Protein AF-0000000086997011 (afdb_homodimer)

Organism: NCBI:txid2724322

Nearest PDB structures (foldseek):
  6igm-assembly1_A  TM=4.583E-01  e=9.154E-01  Homo sapiens
  9c57-assembly1_C  TM=4.598E-01  e=1.181E+00  Homo sapiens
  5vo8-assembly1_D  TM=3.621E-01  e=5.858E-01  Thermus thermophilus HB8
  6oy7-assembly1_D  TM=3.645E-01  e=1.525E+00  Thermus thermophilus
  2x5h-assembly2_B  TM=2.895E-01  e=6.612E+00  Sulfolobus islandicus rudivirus 1 variant XX

Structure (mmCIF, N/CA/C/O backbone):
data_AF-0000000086997011-model_v1
#
loop_
_entity.id
_entity.type
_entity.pdbx_description
1 polymer 'WDGH domain-containing protein'
#
loop_
_atom_site.group_PDB
_atom_site.id
_atom_site.type_symbol
_atom_site.label_atom_id
_atom_site.label_alt_id
_atom_site.label_comp_id
_atom_site.label_asym_id
_atom_site.label_entity_id
_atom_site.label_seq_id
_atom_site.pdbx_PDB_ins_code
_atom_site.Cartn_x
_atom_site.Cartn_y
_atom_site.Cartn_z
_atom_site.occupancy
_atom_site.B_iso_or_equiv
_atom_site.auth_seq_id
_atom_site.auth_comp_id
_atom_site.auth_asym_id
_atom_site.auth_atom_id
_atom_site.pdbx_PDB_model_num
ATOM 1 N N . MET A 1 1 ? 16.766 1.463 20.703 1 52.09 1 MET A N 1
ATOM 2 C CA . MET A 1 1 ? 17.109 1.867 19.344 1 52.09 1 MET A CA 1
ATOM 3 C C . MET A 1 1 ? 16.219 3.008 18.859 1 52.09 1 MET A C 1
ATOM 5 O O . MET A 1 1 ? 15.07 3.109 19.281 1 52.09 1 MET A O 1
ATOM 9 N N . SER A 1 2 ? 16.844 3.979 18.234 1 66.19 2 SER A N 1
ATOM 10 C CA . SER A 1 2 ? 16.141 5.191 17.812 1 66.19 2 SER A CA 1
ATOM 11 C C . SER A 1 2 ? 14.977 4.867 16.891 1 66.19 2 SER A C 1
ATOM 13 O O . SER A 1 2 ? 15.086 3.99 16.031 1 66.19 2 SER A O 1
ATOM 15 N N . LYS A 1 3 ? 13.922 5.516 17.188 1 79.69 3 LYS A N 1
ATOM 16 C CA . LYS A 1 3 ? 12.727 5.387 16.359 1 79.69 3 LYS A CA 1
ATOM 17 C C . LYS A 1 3 ? 12.953 5.988 14.977 1 79.69 3 LYS A C 1
ATOM 19 O O . LYS A 1 3 ? 12.25 5.637 14.023 1 79.69 3 LYS A O 1
ATOM 24 N N . PHE A 1 4 ? 14.047 6.785 14.914 1 90.06 4 PHE A N 1
ATOM 25 C CA . PHE A 1 4 ? 14.273 7.496 13.664 1 90.06 4 PHE A CA 1
ATOM 26 C C . PHE A 1 4 ? 15.633 7.137 13.07 1 90.06 4 PHE A C 1
ATOM 28 O O . PHE A 1 4 ? 16.562 6.797 13.805 1 90.06 4 PHE A O 1
ATOM 35 N N . LYS A 1 5 ? 15.695 7.117 11.844 1 89.5 5 LYS A N 1
ATOM 36 C CA . LYS A 1 5 ? 16.938 6.965 11.086 1 89.5 5 LYS A CA 1
ATOM 37 C C . LYS A 1 5 ? 17.156 8.141 10.141 1 89.5 5 LYS A C 1
ATOM 39 O O . LYS A 1 5 ? 16.219 8.859 9.805 1 89.5 5 LYS A O 1
ATOM 44 N N . LEU A 1 6 ? 18.375 8.273 9.789 1 92.31 6 LEU A N 1
ATOM 45 C CA . LEU A 1 6 ? 18.688 9.289 8.781 1 92.31 6 LEU A CA 1
ATOM 46 C C . LEU A 1 6 ? 17.859 9.07 7.52 1 92.31 6 LEU A C 1
ATOM 48 O O . LEU A 1 6 ? 17.703 7.938 7.062 1 92.31 6 LEU A O 1
ATOM 52 N N . GLY A 1 7 ? 17.328 10.18 7.031 1 92.69 7 GLY A N 1
ATOM 53 C CA . GLY A 1 7 ? 16.562 10.094 5.797 1 92.69 7 GLY A CA 1
ATOM 54 C C . GLY A 1 7 ? 15.094 9.844 6.023 1 92.69 7 GLY A C 1
ATOM 55 O O . GLY A 1 7 ? 14.281 10.023 5.113 1 92.69 7 GLY A O 1
ATOM 56 N N . ASN A 1 8 ? 14.742 9.477 7.238 1 95 8 ASN A N 1
ATOM 57 C CA . ASN A 1 8 ? 13.32 9.305 7.527 1 95 8 ASN A CA 1
ATOM 58 C C . ASN A 1 8 ? 12.523 10.57 7.215 1 95 8 ASN A C 1
ATOM 60 O O . ASN A 1 8 ? 12.984 11.68 7.492 1 95 8 ASN A O 1
ATOM 64 N N . LYS A 1 9 ? 11.422 10.328 6.637 1 97 9 LYS A N 1
ATOM 65 C CA . LYS A 1 9 ? 10.461 11.406 6.473 1 97 9 LYS A CA 1
ATOM 66 C C . LYS A 1 9 ? 9.555 11.531 7.691 1 97 9 LYS A C 1
ATOM 68 O O . LYS A 1 9 ? 9.07 10.523 8.219 1 97 9 LYS A O 1
ATOM 73 N N . VAL A 1 10 ? 9.352 12.82 8.102 1 97.88 10 VAL A N 1
ATOM 74 C CA . VAL A 1 10 ? 8.633 13.008 9.359 1 97.88 10 VAL A CA 1
ATOM 75 C C . VAL A 1 10 ? 7.676 14.195 9.234 1 97.88 10 VAL A C 1
ATOM 77 O O . VAL A 1 10 ? 7.82 15.023 8.328 1 97.88 10 VAL A O 1
ATOM 80 N N . ILE A 1 11 ? 6.746 14.211 10.141 1 97.75 11 ILE A N 1
ATOM 81 C CA . ILE A 1 11 ? 5.773 15.281 10.305 1 97.75 11 ILE A CA 1
ATOM 82 C C . ILE A 1 11 ? 5.73 15.727 11.766 1 97.75 11 ILE A C 1
ATOM 84 O O . ILE A 1 11 ? 5.816 14.891 12.672 1 97.75 11 ILE A O 1
ATOM 88 N N . PHE A 1 12 ? 5.625 16.969 11.969 1 97.5 12 PHE A N 1
ATOM 89 C CA . PHE A 1 12 ? 5.359 17.438 13.32 1 97.5 12 PHE A CA 1
ATOM 90 C C . PHE A 1 12 ? 3.973 17 13.781 1 97.5 12 PHE A C 1
ATOM 92 O O . PHE A 1 12 ? 2.986 17.203 13.07 1 97.5 12 PHE A O 1
ATOM 99 N N . LYS A 1 13 ? 3.889 16.484 14.969 1 97.44 13 LYS A N 1
ATOM 100 C CA . LYS A 1 13 ? 2.635 15.938 15.484 1 97.44 13 LYS A CA 1
ATOM 101 C C . LYS A 1 13 ? 1.573 17.031 15.602 1 97.44 13 LYS A C 1
ATOM 103 O O . LYS A 1 13 ? 0.383 16.766 15.414 1 97.44 13 LYS A O 1
ATOM 108 N N . ASP A 1 14 ? 1.959 18.188 15.852 1 96.81 14 ASP A N 1
ATOM 109 C CA . ASP A 1 14 ? 1.008 19.281 16.016 1 96.81 14 ASP A CA 1
ATOM 110 C C . ASP A 1 14 ? 0.493 19.781 14.672 1 96.81 14 ASP A C 1
ATOM 112 O O . ASP A 1 14 ? -0.403 20.625 14.617 1 96.81 14 ASP A O 1
ATOM 116 N N . GLU A 1 15 ? 0.989 19.25 13.547 1 96.81 15 GLU A N 1
ATOM 117 C CA . GLU A 1 15 ? 0.55 19.609 12.203 1 96.81 15 GLU A CA 1
ATOM 118 C C . GLU A 1 15 ? -0.292 18.516 11.578 1 96.81 15 GLU A C 1
ATOM 120 O O . GLU A 1 15 ? -0.725 18.625 10.43 1 96.81 15 GLU A O 1
ATOM 125 N N . LEU A 1 16 ? -0.464 17.438 12.312 1 97.19 16 LEU A N 1
ATOM 126 C CA . LEU A 1 16 ? -1.259 16.344 11.758 1 97.19 16 LEU A CA 1
ATOM 127 C C . LEU A 1 16 ? -2.67 16.812 11.422 1 97.19 16 LEU A C 1
ATOM 129 O O . LEU A 1 16 ? -3.338 17.422 12.258 1 97.19 16 LEU A O 1
ATOM 133 N N . PRO A 1 17 ? -3.072 16.531 10.25 1 97 17 PRO A N 1
ATOM 134 C CA . PRO A 1 17 ? -4.41 16.969 9.859 1 97 17 PRO A CA 1
ATOM 135 C C . PRO A 1 17 ? -5.52 16.125 10.477 1 97 17 PRO A C 1
ATOM 137 O O . PRO A 1 17 ? -5.297 14.953 10.805 1 97 17 PRO A O 1
ATOM 140 N N . LYS A 1 18 ? -6.617 16.75 10.578 1 96.06 18 LYS A N 1
ATOM 141 C CA . LYS A 1 18 ? -7.82 15.977 10.883 1 96.06 18 LYS A CA 1
ATOM 142 C C . LYS A 1 18 ? -8.43 15.383 9.617 1 96.06 18 LYS A C 1
ATOM 144 O O . LYS A 1 18 ? -8.516 16.062 8.586 1 96.06 18 LYS A O 1
ATOM 149 N N . ILE A 1 19 ? -8.82 14.195 9.734 1 97.75 19 ILE A N 1
ATOM 150 C CA . ILE A 1 19 ? -9.484 13.523 8.625 1 97.75 19 ILE A CA 1
ATOM 151 C C . ILE A 1 19 ? -10.992 13.562 8.828 1 97.75 19 ILE A C 1
ATOM 153 O O . ILE A 1 19 ? -11.492 13.25 9.914 1 97.75 19 ILE A O 1
ATOM 157 N N . HIS A 1 20 ? -11.68 13.977 7.754 1 97.69 20 HIS A N 1
ATOM 158 C CA . HIS A 1 20 ? -13.133 14.07 7.797 1 97.69 20 HIS A CA 1
ATOM 159 C C . HIS A 1 20 ? -13.773 13.125 6.785 1 97.69 20 HIS A C 1
ATOM 161 O O . HIS A 1 20 ? -13.109 12.648 5.867 1 97.69 20 HIS A O 1
ATOM 167 N N . LYS A 1 21 ? -15.023 12.891 7.031 1 97.38 21 LYS A N 1
ATOM 168 C CA . LYS A 1 21 ? -15.797 12.047 6.133 1 97.38 21 LYS A CA 1
ATOM 169 C C . LYS A 1 21 ? -16.875 12.859 5.406 1 97.38 21 LYS A C 1
ATOM 171 O O . LYS A 1 21 ? -17.594 13.641 6.027 1 97.38 21 LYS A O 1
ATOM 176 N N . VAL A 1 22 ? -17.031 12.695 4.141 1 96.94 22 VAL A N 1
ATOM 177 C CA . VAL A 1 22 ? -18.062 13.352 3.354 1 96.94 22 VAL A CA 1
ATOM 178 C C . VAL A 1 22 ? -19.422 12.711 3.645 1 96.94 22 VAL A C 1
ATOM 180 O O . VAL A 1 22 ? -19.594 11.5 3.473 1 96.94 22 VAL A O 1
ATOM 183 N N . THR A 1 23 ? -20.359 13.523 4.031 1 97 23 THR A N 1
ATOM 184 C CA . THR A 1 23 ? -21.656 12.977 4.418 1 97 23 THR A CA 1
ATOM 185 C C . THR A 1 23 ? -22.734 13.422 3.439 1 97 23 THR A C 1
ATOM 187 O O . THR A 1 23 ? -23.828 12.859 3.42 1 97 23 THR A O 1
ATOM 190 N N . ASP A 1 24 ? -22.438 14.438 2.688 1 95.88 24 ASP A N 1
ATOM 191 C CA . ASP A 1 24 ? -23.375 14.93 1.682 1 95.88 24 ASP A CA 1
ATOM 192 C C . ASP A 1 24 ? -22.641 15.641 0.549 1 95.88 24 ASP A C 1
ATOM 194 O O . ASP A 1 24 ? -21.578 16.234 0.765 1 95.88 24 ASP A O 1
ATOM 198 N N . ILE A 1 25 ? -23.219 15.57 -0.631 1 95.25 25 ILE A N 1
ATOM 199 C CA . ILE A 1 25 ? -22.656 16.219 -1.811 1 95.25 25 ILE A CA 1
ATOM 200 C C . ILE A 1 25 ? -23.75 17 -2.543 1 95.25 25 ILE A C 1
ATOM 202 O O . ILE A 1 25 ? -24.859 16.484 -2.742 1 95.25 25 ILE A O 1
ATOM 206 N N . GLY A 1 26 ? -23.453 18.25 -2.873 1 93.06 26 GLY A N 1
ATOM 207 C CA . GLY A 1 26 ? -24.375 19.094 -3.621 1 93.06 26 GLY A CA 1
ATOM 208 C C . GLY A 1 26 ? -23.688 19.922 -4.695 1 93.06 26 GLY A C 1
ATOM 209 O O . GLY A 1 26 ? -22.469 19.875 -4.836 1 93.06 26 GLY A O 1
ATOM 210 N N . GLU A 1 27 ? -24.5 20.5 -5.578 1 91.31 27 GLU A N 1
ATOM 211 C CA . GLU A 1 27 ? -24.016 21.391 -6.625 1 91.31 27 GLU A CA 1
ATOM 212 C C . GLU A 1 27 ? -24.859 22.641 -6.734 1 91.31 27 GLU A C 1
ATOM 214 O O . GLU A 1 27 ? -26.094 22.578 -6.633 1 91.31 27 GLU A O 1
ATOM 219 N N . ASP A 1 28 ? -24.219 23.781 -6.781 1 88.44 28 ASP A N 1
ATOM 220 C CA . ASP A 1 28 ? -24.922 25.031 -7.062 1 88.44 28 ASP A CA 1
ATOM 221 C C . ASP A 1 28 ? -24.234 25.812 -8.195 1 88.44 28 ASP A C 1
ATOM 223 O O . ASP A 1 28 ? -23.469 25.234 -8.969 1 88.44 28 ASP A O 1
ATOM 227 N N . LYS A 1 29 ? -24.609 27.016 -8.461 1 89.69 29 LYS A N 1
ATOM 228 C CA . LYS A 1 29 ? -24.094 27.812 -9.57 1 89.69 29 LYS A CA 1
ATOM 229 C C . LYS A 1 29 ? -22.594 28 -9.461 1 89.69 29 LYS A C 1
ATOM 231 O O . LYS A 1 29 ? -21.891 28.125 -10.469 1 89.69 29 LYS A O 1
ATOM 236 N N . ALA A 1 30 ? -22.109 28.031 -8.234 1 87.19 30 ALA A N 1
ATOM 237 C CA . ALA A 1 30 ? -20.688 28.281 -7.988 1 87.19 30 ALA A CA 1
ATOM 238 C C . ALA A 1 30 ? -19.859 27 -8.156 1 87.19 30 ALA A C 1
ATOM 240 O O . ALA A 1 30 ? -18.641 27.062 -8.336 1 87.19 30 ALA A O 1
ATOM 241 N N . GLY A 1 31 ? -20.547 25.812 -8.062 1 89.5 31 GLY A N 1
ATOM 242 C CA . GLY A 1 31 ? -19.828 24.562 -8.234 1 89.5 31 GLY A CA 1
ATOM 243 C C . GLY A 1 31 ? -20.25 23.484 -7.258 1 89.5 31 GLY A C 1
ATOM 244 O O . GLY A 1 31 ? -21.328 23.562 -6.676 1 89.5 31 GLY A O 1
ATOM 245 N N . GLU A 1 32 ? -19.438 22.484 -7.109 1 93.44 32 GLU A N 1
ATOM 246 C CA . GLU A 1 32 ? -19.719 21.344 -6.234 1 93.44 32 GLU A CA 1
ATOM 247 C C . GLU A 1 32 ? -19.297 21.641 -4.797 1 93.44 32 GLU A C 1
ATOM 249 O O . GLU A 1 32 ? -18.25 22.25 -4.559 1 93.44 32 GLU A O 1
ATOM 254 N N . TYR A 1 33 ? -20.141 21.297 -3.869 1 95.38 33 TYR A N 1
ATOM 255 C CA . TYR A 1 33 ? -19.812 21.438 -2.453 1 95.38 33 TYR A CA 1
ATOM 256 C C . TYR A 1 33 ? -20.156 20.172 -1.684 1 95.38 33 TYR A C 1
ATOM 258 O O . TYR A 1 33 ? -20.891 19.312 -2.184 1 95.38 33 TYR A O 1
ATOM 266 N N . VAL A 1 34 ? -19.5 20.016 -0.482 1 96.81 34 VAL A N 1
ATOM 267 C CA . VAL A 1 34 ? -19.781 18.828 0.328 1 96.81 34 VAL A CA 1
ATOM 268 C C . VAL A 1 34 ? -20.047 19.25 1.772 1 96.81 34 VAL A C 1
ATOM 270 O O . VAL A 1 34 ? -19.75 20.375 2.168 1 96.81 34 VAL A O 1
ATOM 273 N N . SER A 1 35 ? -20.672 18.375 2.482 1 97.31 35 SER A N 1
ATOM 274 C CA . SER A 1 35 ? -20.781 18.422 3.936 1 97.31 35 SER A CA 1
ATOM 275 C C . SER A 1 35 ? -19.938 17.344 4.598 1 97.31 35 SER A C 1
ATOM 277 O O . SER A 1 35 ? -19.75 16.266 4.031 1 97.31 35 SER A O 1
ATOM 279 N N . LEU A 1 36 ? -19.484 17.609 5.82 1 97.62 36 LEU A N 1
ATOM 280 C CA . LEU A 1 36 ? -18.578 16.688 6.508 1 97.62 36 LEU A CA 1
ATOM 281 C C . LEU A 1 36 ? -19.203 16.188 7.809 1 97.62 36 LEU A C 1
ATOM 283 O O . LEU A 1 36 ? -20.141 16.797 8.32 1 97.62 36 LEU A O 1
ATOM 287 N N . ASP A 1 37 ? -18.656 15.125 8.266 1 96.81 37 ASP A N 1
ATOM 288 C CA . ASP A 1 37 ? -19.141 14.492 9.492 1 96.81 37 ASP A CA 1
ATOM 289 C C . ASP A 1 37 ? -18.906 15.398 10.703 1 96.81 37 ASP A C 1
ATOM 291 O O . ASP A 1 37 ? -19.516 15.203 11.758 1 96.81 37 ASP A O 1
ATOM 295 N N . SER A 1 38 ? -18.078 16.391 10.578 1 93.62 38 SER A N 1
ATOM 296 C CA . SER A 1 38 ? -17.812 17.328 11.656 1 93.62 38 SER A CA 1
ATOM 297 C C . SER A 1 38 ? -18.984 18.312 11.82 1 93.62 38 SER A C 1
ATOM 299 O O . SER A 1 38 ? -19 19.109 12.758 1 93.62 38 SER A O 1
ATOM 301 N N . GLY A 1 39 ? -19.891 18.281 10.859 1 92.75 39 GLY A N 1
ATOM 302 C CA . GLY A 1 39 ? -21.031 19.188 10.93 1 92.75 39 GLY A CA 1
ATOM 303 C C . GLY A 1 39 ? -20.875 20.406 10.055 1 92.75 39 GLY A C 1
ATOM 304 O O . GLY A 1 39 ? -21.797 21.219 9.945 1 92.75 39 GLY A O 1
ATOM 305 N N . VAL A 1 40 ? -19.703 20.547 9.477 1 92.5 40 VAL A N 1
ATOM 306 C CA . VAL A 1 40 ? -19.484 21.672 8.57 1 92.5 40 VAL A CA 1
ATOM 307 C C . VAL A 1 40 ? -20.094 21.359 7.207 1 92.5 40 VAL A C 1
ATOM 309 O O . VAL A 1 40 ? -19.844 20.297 6.641 1 92.5 40 VAL A O 1
ATOM 312 N N . SER A 1 41 ? -20.812 22.359 6.719 1 94.5 41 SER A N 1
ATOM 313 C CA . SER A 1 41 ? -21.516 22.141 5.461 1 94.5 41 SER A CA 1
ATOM 314 C C . SER A 1 41 ? -21.094 23.172 4.41 1 94.5 41 SER A C 1
ATOM 316 O O . SER A 1 41 ? -20.422 24.156 4.727 1 94.5 41 SER A O 1
ATOM 318 N N . PHE A 1 42 ? -21.406 22.828 3.119 1 94.62 42 PHE A N 1
ATOM 319 C CA . PHE A 1 42 ? -21.234 23.703 1.966 1 94.62 42 PHE A CA 1
ATOM 320 C C . PHE A 1 42 ? -19.766 24.062 1.786 1 94.62 42 PHE A C 1
ATOM 322 O O . PHE A 1 42 ? -19.422 25.234 1.595 1 94.62 42 PHE A O 1
ATOM 329 N N . ILE A 1 43 ? -18.922 23.062 1.998 1 95.75 43 ILE A N 1
ATOM 330 C CA . ILE A 1 43 ? -17.5 23.25 1.769 1 95.75 43 ILE A CA 1
ATOM 331 C C . ILE A 1 43 ? -17.188 23.078 0.284 1 95.75 43 ILE A C 1
ATOM 333 O O . ILE A 1 43 ? -17.562 22.078 -0.323 1 95.75 43 ILE A O 1
ATOM 337 N N . ASP A 1 44 ? -16.516 24.078 -0.248 1 95.19 44 ASP A N 1
ATOM 338 C CA . ASP A 1 44 ? -16.062 23.969 -1.632 1 95.19 44 ASP A CA 1
ATOM 339 C C . ASP A 1 44 ? -15.094 22.797 -1.803 1 95.19 44 ASP A C 1
ATOM 341 O O . ASP A 1 44 ? -14.125 22.688 -1.057 1 95.19 44 ASP A O 1
ATOM 345 N N . THR A 1 45 ? -15.336 21.969 -2.797 1 95.06 45 THR A N 1
ATOM 346 C CA . THR A 1 45 ? -14.516 20.797 -3.016 1 95.06 45 THR A CA 1
ATOM 347 C C . THR A 1 45 ? -13.078 21.188 -3.34 1 95.06 45 THR A C 1
ATOM 349 O O . THR A 1 45 ? -12.148 20.406 -3.129 1 95.06 45 THR A O 1
ATOM 352 N N . GLU A 1 46 ? -12.82 22.328 -3.797 1 94.5 46 GLU A N 1
ATOM 353 C CA . GLU A 1 46 ? -11.484 22.797 -4.141 1 94.5 46 GLU A CA 1
ATOM 354 C C . GLU A 1 46 ? -10.625 22.984 -2.891 1 94.5 46 GLU A C 1
ATOM 356 O O . GLU A 1 46 ? -9.398 23.047 -2.979 1 94.5 46 GLU A O 1
ATOM 361 N N . ASP A 1 47 ? -11.242 23.047 -1.781 1 96.31 47 ASP A N 1
ATOM 362 C CA . ASP A 1 47 ? -10.539 23.281 -0.526 1 96.31 47 ASP A CA 1
ATOM 363 C C . ASP A 1 47 ? -10.156 21.969 0.147 1 96.31 47 ASP A C 1
ATOM 365 O O . ASP A 1 47 ? -9.508 21.969 1.197 1 96.31 47 ASP A O 1
ATOM 369 N N . LEU A 1 48 ? -10.516 20.891 -0.51 1 97.19 48 LEU A N 1
ATOM 370 C CA . LEU A 1 48 ? -10.328 19.594 0.114 1 97.19 48 LEU A CA 1
ATOM 371 C C . LEU A 1 48 ? -9.438 18.703 -0.751 1 97.19 48 LEU A C 1
ATOM 373 O O . LEU A 1 48 ? -9.359 18.891 -1.967 1 97.19 48 LEU A O 1
ATOM 377 N N . ME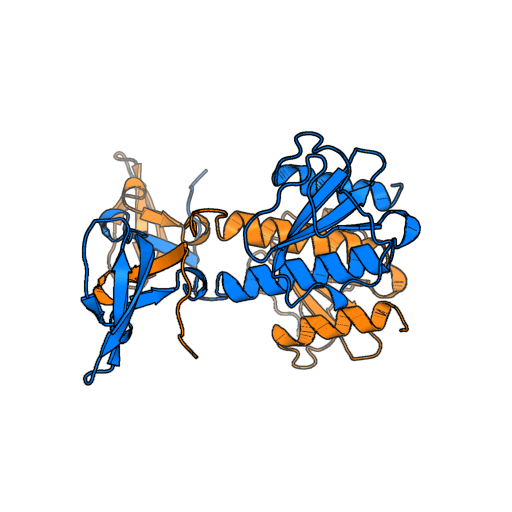T A 1 49 ? -8.773 17.812 -0.113 1 97.62 49 MET A N 1
ATOM 378 C CA . MET A 1 49 ? -8.055 16.703 -0.736 1 97.62 49 MET A CA 1
ATOM 379 C C . MET A 1 49 ? -8.547 15.367 -0.197 1 97.62 49 MET A C 1
ATOM 381 O O . MET A 1 49 ? -8.742 15.211 1.01 1 97.62 49 MET A O 1
ATOM 385 N N . ARG A 1 50 ? -8.789 14.43 -1.104 1 97.56 50 ARG A N 1
ATOM 386 C CA . ARG A 1 50 ? -9.039 13.078 -0.617 1 97.56 50 ARG A CA 1
ATOM 387 C C . ARG A 1 50 ? -7.809 12.516 0.095 1 97.56 50 ARG A C 1
ATOM 389 O O . ARG A 1 50 ? -6.684 12.688 -0.374 1 97.56 50 ARG A O 1
ATOM 396 N N . VAL A 1 51 ? -8.039 11.773 1.147 1 98.06 51 VAL A N 1
ATOM 397 C CA . VAL A 1 51 ? -6.93 11.188 1.895 1 98.06 51 VAL A CA 1
ATOM 398 C C . VAL A 1 51 ? -6.156 10.227 1 1 98.06 51 VAL A C 1
ATOM 400 O O . VAL A 1 51 ? -4.934 10.102 1.121 1 98.06 51 VAL A O 1
ATOM 403 N N . GLY A 1 52 ? -6.828 9.578 0.115 1 97.88 52 GLY A N 1
ATOM 404 C CA . GLY A 1 52 ? -6.199 8.664 -0.826 1 97.88 52 GLY A CA 1
ATOM 405 C C . GLY A 1 52 ? -5.117 9.32 -1.662 1 97.88 52 GLY A C 1
ATOM 406 O O . GLY A 1 52 ? -4.199 8.648 -2.137 1 97.88 52 GLY A O 1
ATOM 407 N N . GLU A 1 53 ? -5.18 10.633 -1.815 1 98 53 GLU A N 1
ATOM 408 C CA . GLU A 1 53 ? -4.238 11.375 -2.645 1 98 53 GLU A CA 1
ATOM 409 C C . GLU A 1 53 ? -3.033 11.844 -1.828 1 98 53 GLU A C 1
ATOM 411 O O . GLU A 1 53 ? -2.074 12.383 -2.381 1 98 53 GLU A O 1
ATOM 416 N N . PHE A 1 54 ? -3.074 11.68 -0.542 1 98.19 54 PHE A N 1
ATOM 417 C CA . PHE A 1 54 ? -1.95 12.062 0.306 1 98.19 54 PHE A CA 1
ATOM 418 C C . PHE A 1 54 ? -0.737 11.18 0.021 1 98.19 54 PHE A C 1
ATOM 420 O O . PHE A 1 54 ? -0.854 9.961 -0.063 1 98.19 54 PHE A O 1
ATOM 427 N N . SER A 1 55 ? 0.41 11.812 -0.135 1 98.12 55 SER A N 1
ATOM 428 C CA . SER A 1 55 ? 1.643 11.133 -0.516 1 98.12 55 SER A CA 1
ATOM 429 C C . SER A 1 55 ? 2.652 11.133 0.626 1 98.12 55 SER A C 1
ATOM 431 O O . SER A 1 55 ? 2.771 12.117 1.355 1 98.12 55 SER A O 1
ATOM 433 N N . ASP A 1 56 ? 3.4 10.094 0.764 1 97.44 56 ASP A N 1
ATOM 434 C CA . ASP A 1 56 ? 4.52 10.055 1.699 1 97.44 56 ASP A CA 1
ATOM 435 C C . ASP A 1 56 ? 5.812 10.516 1.029 1 97.44 56 ASP A C 1
ATOM 437 O O . ASP A 1 56 ? 6.906 10.203 1.503 1 97.44 56 ASP A O 1
ATOM 441 N N . SER A 1 57 ? 5.691 11.086 -0.139 1 95.38 57 SER A N 1
ATOM 442 C CA . SER A 1 57 ? 6.77 11.602 -0.974 1 95.38 57 SER A CA 1
ATOM 443 C C . SER A 1 57 ? 7.242 10.555 -1.979 1 95.38 57 SER A C 1
ATOM 445 O O . SER A 1 57 ? 8.047 10.852 -2.865 1 95.38 57 SER A O 1
ATOM 447 N N . TYR A 1 58 ? 6.754 9.352 -1.893 1 95.31 58 TYR A N 1
ATOM 448 C CA . TYR A 1 58 ? 7.07 8.312 -2.869 1 95.31 58 TYR A CA 1
ATOM 449 C C . TYR A 1 58 ? 5.812 7.828 -3.576 1 95.31 58 TYR A C 1
ATOM 451 O O . TYR A 1 58 ? 5.781 7.738 -4.805 1 95.31 58 TYR A O 1
ATOM 459 N N . HIS A 1 59 ? 4.84 7.559 -2.785 1 97.75 59 HIS A N 1
ATOM 460 C CA . HIS A 1 59 ? 3.562 7.055 -3.279 1 97.75 59 HIS A CA 1
ATOM 461 C C . HIS A 1 59 ? 2.393 7.695 -2.537 1 97.75 59 HIS A C 1
ATOM 463 O O . HIS A 1 59 ? 2.535 8.109 -1.386 1 97.75 59 HIS A O 1
ATOM 469 N N . THR A 1 60 ? 1.3 7.73 -3.17 1 98.38 60 THR A N 1
ATOM 470 C CA . THR A 1 60 ? 0.047 8.047 -2.494 1 98.38 60 THR A CA 1
ATOM 471 C C . THR A 1 60 ? -0.589 6.785 -1.916 1 98.38 60 THR A C 1
ATOM 473 O O . THR A 1 60 ? -0.202 5.668 -2.271 1 98.38 60 THR A O 1
ATOM 476 N N . PHE A 1 61 ? -1.582 6.941 -1.028 1 98.62 61 PHE A N 1
ATOM 477 C CA . PHE A 1 61 ? -2.354 5.797 -0.56 1 98.62 61 PHE A CA 1
ATOM 478 C C . PHE A 1 61 ? -3.023 5.082 -1.727 1 98.62 61 PHE A C 1
ATOM 480 O O . PHE A 1 61 ? -2.992 3.852 -1.81 1 98.62 61 PHE A O 1
ATOM 487 N N . ASP A 1 62 ? -3.607 5.898 -2.623 1 97.69 62 ASP A N 1
ATOM 488 C CA . ASP A 1 62 ? -4.312 5.32 -3.764 1 97.69 62 ASP A CA 1
ATOM 489 C C . ASP A 1 62 ? -3.381 4.438 -4.594 1 97.69 62 ASP A C 1
ATOM 491 O O . ASP A 1 62 ? -3.775 3.357 -5.039 1 97.69 62 ASP A O 1
ATOM 495 N N . GLU A 1 63 ? -2.191 4.887 -4.82 1 98.12 63 GLU A N 1
ATOM 496 C CA . GLU A 1 63 ? -1.223 4.105 -5.586 1 98.12 63 GLU A CA 1
ATOM 497 C C . GLU A 1 63 ? -0.893 2.793 -4.883 1 98.12 63 GLU A C 1
ATOM 499 O O . GLU A 1 63 ? -0.825 1.741 -5.52 1 98.12 63 GLU A O 1
ATOM 504 N N . LEU A 1 64 ? -0.672 2.861 -3.59 1 98.62 64 LEU A N 1
ATOM 505 C CA . LEU A 1 64 ? -0.333 1.661 -2.834 1 98.62 64 LEU A CA 1
ATOM 506 C C . LEU A 1 64 ? -1.501 0.681 -2.816 1 98.62 64 LEU A C 1
ATOM 508 O O . LEU A 1 64 ? -1.3 -0.532 -2.918 1 98.62 64 LEU A O 1
ATOM 512 N N . TYR A 1 65 ? -2.691 1.181 -2.719 1 98.25 65 TYR A N 1
ATOM 513 C CA . TYR A 1 65 ? -3.865 0.319 -2.797 1 98.25 65 TYR A CA 1
ATOM 514 C C . TYR A 1 65 ? -3.969 -0.341 -4.168 1 98.25 65 TYR A C 1
ATOM 516 O O . TYR A 1 65 ? -4.352 -1.509 -4.273 1 98.25 65 TYR A O 1
ATOM 524 N N . TYR A 1 66 ? -3.719 0.409 -5.172 1 98.38 66 TYR A N 1
ATOM 525 C CA . TYR A 1 66 ? -3.75 -0.146 -6.52 1 98.38 66 TYR A CA 1
ATOM 526 C C . TYR A 1 66 ? -2.707 -1.244 -6.684 1 98.38 66 TYR A C 1
ATOM 528 O O . TYR A 1 66 ? -3.002 -2.312 -7.223 1 98.38 66 TYR A O 1
ATOM 536 N N . HIS A 1 67 ? -1.482 -1.024 -6.211 1 98.62 67 HIS A N 1
ATOM 537 C CA . HIS A 1 67 ? -0.446 -2.049 -6.246 1 98.62 67 HIS A CA 1
ATOM 538 C C . HIS A 1 67 ? -0.889 -3.307 -5.508 1 98.62 67 HIS A C 1
ATOM 540 O O . HIS A 1 67 ? -0.736 -4.418 -6.016 1 98.62 67 HIS A O 1
ATOM 546 N N . ARG A 1 68 ? -1.382 -3.088 -4.32 1 98.69 68 ARG A N 1
ATOM 547 C CA . ARG A 1 68 ? -1.866 -4.211 -3.523 1 98.69 68 ARG A CA 1
ATOM 548 C C . ARG A 1 68 ? -2.891 -5.031 -4.301 1 98.69 68 ARG A C 1
ATOM 550 O O . ARG A 1 68 ? -2.834 -6.262 -4.305 1 98.69 68 ARG A O 1
ATOM 557 N N . MET A 1 69 ? -3.783 -4.32 -4.988 1 98.75 69 MET A N 1
ATOM 558 C CA . MET A 1 69 ? -4.824 -5.012 -5.742 1 98.75 69 MET A CA 1
ATOM 559 C C . MET A 1 69 ? -4.219 -5.812 -6.891 1 98.75 69 MET A C 1
ATOM 561 O O . MET A 1 69 ? -4.566 -6.98 -7.086 1 98.75 69 MET A O 1
ATOM 565 N N . MET A 1 70 ? -3.346 -5.199 -7.578 1 98.69 70 MET A N 1
ATOM 566 C CA . MET A 1 70 ? -2.756 -5.855 -8.742 1 98.69 70 MET A CA 1
ATOM 567 C C . MET A 1 70 ? -1.954 -7.086 -8.32 1 98.69 70 MET A C 1
ATOM 569 O O . MET A 1 70 ? -2.043 -8.141 -8.961 1 98.69 70 MET A O 1
ATOM 573 N N . LEU A 1 71 ? -1.209 -6.953 -7.273 1 98.81 71 LEU A N 1
ATOM 574 C CA . LEU A 1 71 ? -0.406 -8.07 -6.789 1 98.81 71 LEU A CA 1
ATOM 575 C C . LEU A 1 71 ? -1.296 -9.219 -6.32 1 98.81 71 LEU A C 1
ATOM 577 O O . LEU A 1 71 ? -1.032 -10.383 -6.629 1 98.81 71 LEU A O 1
ATOM 581 N N . PHE A 1 72 ? -2.336 -8.852 -5.605 1 98.94 72 PHE A N 1
ATOM 582 C CA . PHE A 1 72 ? -3.258 -9.875 -5.125 1 98.94 72 PHE A CA 1
ATOM 583 C C . PHE A 1 72 ? -3.99 -10.539 -6.285 1 98.94 72 PHE A C 1
ATOM 585 O O . PHE A 1 72 ? -4.238 -11.742 -6.266 1 98.94 72 PHE A O 1
ATOM 592 N N . LEU A 1 73 ? -4.297 -9.734 -7.328 1 98.88 73 LEU A N 1
ATOM 593 C CA . LEU A 1 73 ? -4.914 -10.25 -8.547 1 98.88 73 LEU A CA 1
ATOM 594 C C . LEU A 1 73 ? -4.043 -11.328 -9.18 1 98.88 73 LEU A C 1
ATOM 596 O O . LEU A 1 73 ? -4.535 -12.398 -9.539 1 98.88 73 LEU A O 1
ATOM 600 N N . VAL A 1 74 ? -2.775 -11.109 -9.273 1 98.81 74 VAL A N 1
ATOM 601 C CA . VAL A 1 74 ? -1.842 -12.07 -9.852 1 98.81 74 VAL A CA 1
ATOM 602 C C . VAL A 1 74 ? -1.842 -13.352 -9.023 1 98.81 74 VAL A C 1
ATOM 604 O O . VAL A 1 74 ? -1.888 -14.453 -9.578 1 98.81 74 VAL A O 1
ATOM 607 N N . ILE A 1 75 ? -1.814 -13.195 -7.73 1 98.81 75 ILE A N 1
ATOM 608 C CA . ILE A 1 75 ? -1.803 -14.352 -6.844 1 98.81 75 ILE A CA 1
ATOM 609 C C . ILE A 1 75 ? -3.098 -15.141 -7.012 1 98.81 75 ILE A C 1
ATOM 611 O O . ILE A 1 75 ? -3.07 -16.375 -7.156 1 98.81 75 ILE A O 1
ATOM 615 N N . CYS A 1 76 ? -4.203 -14.445 -7.043 1 98.75 76 CYS A N 1
ATOM 616 C CA . CYS A 1 76 ? -5.496 -15.102 -7.184 1 98.75 76 CYS A CA 1
ATOM 617 C C . CYS A 1 76 ? -5.582 -15.867 -8.5 1 98.75 76 CYS A C 1
ATOM 619 O O . CYS A 1 76 ? -6.098 -16.984 -8.539 1 98.75 76 CYS A O 1
ATOM 621 N N . HIS A 1 77 ? -5.066 -15.25 -9.555 1 98.69 77 HIS A N 1
ATOM 622 C CA . HIS A 1 77 ? -5.129 -15.891 -10.859 1 98.69 77 HIS A CA 1
ATOM 623 C C . HIS A 1 77 ? -4.156 -17.062 -10.953 1 98.69 77 HIS A C 1
ATOM 625 O O . HIS A 1 77 ? -4.406 -18.031 -11.672 1 98.69 77 HIS A O 1
ATOM 631 N N . THR A 1 78 ? -3.049 -17.016 -10.25 1 98.19 78 THR A N 1
ATOM 632 C CA . THR A 1 78 ? -2.084 -18.109 -10.188 1 98.19 78 THR A CA 1
ATOM 633 C C . THR A 1 78 ? -2.654 -19.297 -9.414 1 98.19 78 THR A C 1
ATOM 635 O O . THR A 1 78 ? -2.514 -20.438 -9.836 1 98.19 78 THR A O 1
ATOM 638 N N . TYR A 1 79 ? -3.316 -18.984 -8.367 1 98 79 TYR A N 1
ATOM 639 C CA . TYR A 1 79 ? -3.926 -19.984 -7.516 1 98 79 TYR A CA 1
ATOM 640 C C . TYR A 1 79 ? -5.445 -19.984 -7.652 1 98 79 TYR A C 1
ATOM 642 O O . TYR A 1 79 ? -6.164 -19.906 -6.652 1 98 79 TYR A O 1
ATOM 650 N N . LYS A 1 80 ? -5.844 -20.156 -8.836 1 97.5 80 LYS A N 1
ATOM 651 C C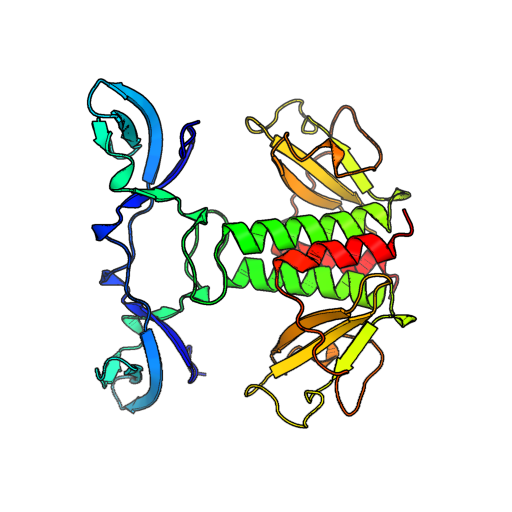A . LYS A 1 80 ? -7.246 -19.984 -9.211 1 97.5 80 LYS A CA 1
ATOM 652 C C . LYS A 1 80 ? -8.141 -20.953 -8.453 1 97.5 80 LYS A C 1
ATOM 654 O O . LYS A 1 80 ? -9.273 -20.625 -8.102 1 97.5 80 LYS A O 1
ATOM 659 N N . GLU A 1 81 ? -7.641 -22.125 -8.203 1 97.5 81 GLU A N 1
ATOM 660 C CA . GLU A 1 81 ? -8.445 -23.156 -7.539 1 97.5 81 GLU A CA 1
ATOM 661 C C . GLU A 1 81 ? -8.695 -22.797 -6.078 1 97.5 81 GLU A C 1
ATOM 663 O O . GLU A 1 81 ? -9.656 -23.281 -5.477 1 97.5 81 GLU A O 1
ATOM 668 N N . GLN A 1 82 ? -7.84 -21.984 -5.527 1 98.19 82 GLN A N 1
ATOM 669 C CA . GLN A 1 82 ? -7.957 -21.594 -4.129 1 98.19 82 GLN A CA 1
ATOM 670 C C . GLN A 1 82 ? -8.625 -20.234 -3.99 1 98.19 82 GLN A C 1
ATOM 672 O O . GLN A 1 82 ? -8.992 -19.828 -2.887 1 98.19 82 GLN A O 1
ATOM 677 N N . ALA A 1 83 ? -8.812 -19.547 -5.117 1 98.81 83 ALA A N 1
ATOM 678 C CA . ALA A 1 83 ? -9.289 -18.172 -5.066 1 98.81 83 ALA A CA 1
ATOM 679 C C . ALA A 1 83 ? -10.781 -18.094 -5.371 1 98.81 83 ALA A C 1
ATOM 681 O O . ALA A 1 83 ? -11.312 -18.938 -6.102 1 98.81 83 ALA A O 1
ATOM 682 N N . TRP A 1 84 ? -11.422 -17.078 -4.82 1 98.88 84 TRP A N 1
ATOM 683 C CA . TRP A 1 84 ? -12.859 -16.859 -5 1 98.88 84 TRP A CA 1
ATOM 684 C C . TRP A 1 84 ? -13.195 -15.367 -4.891 1 98.88 84 TRP A C 1
ATOM 686 O O . TRP A 1 84 ? -12.398 -14.586 -4.359 1 98.88 84 TRP A O 1
ATOM 696 N N . LYS A 1 85 ? -14.281 -14.992 -5.434 1 98.94 85 LYS A N 1
ATOM 697 C CA . LYS A 1 85 ? -14.844 -13.648 -5.262 1 98.94 85 LYS A CA 1
ATOM 698 C C . LYS A 1 85 ? -16.344 -13.711 -5.02 1 98.94 85 LYS A C 1
ATOM 700 O O . LYS A 1 85 ? -17 -14.695 -5.375 1 98.94 85 LYS A O 1
ATOM 705 N N . SER A 1 86 ? -16.859 -12.703 -4.414 1 98.88 86 SER A N 1
ATOM 706 C CA . SER A 1 86 ? -18.297 -12.641 -4.141 1 98.88 86 SER A CA 1
ATOM 707 C C . SER A 1 86 ? -18.75 -11.195 -3.963 1 98.88 86 SER A C 1
ATOM 709 O O . SER A 1 86 ? -18.016 -10.367 -3.42 1 98.88 86 SER A O 1
ATOM 711 N N . MET A 1 87 ? -19.984 -10.961 -4.352 1 98.56 87 MET A N 1
ATOM 712 C CA . MET A 1 87 ? -20.609 -9.664 -4.145 1 98.56 87 MET A CA 1
ATOM 713 C C . MET A 1 87 ? -21.188 -9.547 -2.736 1 98.56 87 MET A C 1
ATOM 715 O O . MET A 1 87 ? -21.562 -8.453 -2.297 1 98.56 87 MET A O 1
ATOM 719 N N . LEU A 1 88 ? -21.219 -10.688 -2.045 1 98.62 88 LEU A N 1
ATOM 720 C CA . LEU A 1 88 ? -21.844 -10.688 -0.729 1 98.62 88 LEU A CA 1
ATOM 721 C C . LEU A 1 88 ? -20.969 -11.406 0.292 1 98.62 88 LEU A C 1
ATOM 723 O O . LEU A 1 88 ? -20.344 -12.414 -0.027 1 98.62 88 LEU A O 1
ATOM 727 N N . HIS A 1 89 ? -21 -10.844 1.529 1 98.5 89 HIS A N 1
ATOM 728 C CA . HIS A 1 89 ? -20.453 -11.586 2.658 1 98.5 89 HIS A CA 1
ATOM 729 C C . HIS A 1 89 ? -21.266 -12.852 2.936 1 98.5 89 HIS A C 1
ATOM 731 O O . HIS A 1 89 ? -22.281 -13.094 2.285 1 98.5 89 HIS A O 1
ATOM 737 N N . SER A 1 90 ? -20.812 -13.617 3.891 1 98.25 90 SER A N 1
ATOM 738 C CA . SER A 1 90 ? -21.469 -14.875 4.238 1 98.25 90 SER A CA 1
ATOM 739 C C . SER A 1 90 ? -22.891 -14.625 4.75 1 98.25 90 SER A C 1
ATOM 741 O O . SER A 1 90 ? -23.766 -15.484 4.598 1 98.25 90 SER A O 1
ATOM 743 N N . ASP A 1 91 ? -23.125 -13.5 5.273 1 98.19 91 ASP A N 1
ATOM 744 C CA . ASP A 1 91 ? -24.422 -13.211 5.891 1 98.19 91 ASP A CA 1
ATOM 745 C C . ASP A 1 91 ? -25.328 -12.438 4.934 1 98.19 91 ASP A C 1
ATOM 747 O O . ASP A 1 91 ? -26.375 -11.93 5.336 1 98.19 91 ASP A O 1
ATOM 751 N N . GLY A 1 92 ? -24.844 -12.18 3.811 1 98.12 92 GLY A N 1
ATOM 752 C CA . GLY A 1 92 ? -25.656 -11.531 2.793 1 98.12 92 GLY A CA 1
ATOM 753 C C . GLY A 1 92 ? -25.469 -10.023 2.75 1 98.12 92 GLY A C 1
ATOM 754 O O . GLY A 1 92 ? -26.078 -9.344 1.926 1 98.12 92 GLY A O 1
ATOM 755 N N . THR A 1 93 ? -24.656 -9.508 3.539 1 97.94 93 THR A N 1
ATOM 756 C CA . THR A 1 93 ? -24.391 -8.07 3.555 1 97.94 93 THR A CA 1
ATOM 757 C C . THR A 1 93 ? -23.156 -7.734 2.723 1 97.94 93 THR A C 1
ATOM 759 O O . THR A 1 93 ? -22.453 -8.633 2.268 1 97.94 93 THR A O 1
ATOM 762 N N . MET A 1 94 ? -22.969 -6.402 2.482 1 97.44 94 MET A N 1
ATOM 763 C CA . MET A 1 94 ? -21.75 -5.906 1.844 1 97.44 94 MET A CA 1
ATOM 764 C C . MET A 1 94 ? -21.609 -4.402 2.047 1 97.44 94 MET A C 1
ATOM 766 O O . MET A 1 94 ? -22.594 -3.699 2.242 1 97.44 94 MET A O 1
ATOM 770 N N . PHE A 1 95 ? -20.375 -4.027 2.131 1 92.5 95 PHE A N 1
ATOM 771 C CA . PHE A 1 95 ? -20.109 -2.592 2.119 1 92.5 95 PHE A CA 1
ATOM 772 C C . PHE A 1 95 ? -20.547 -1.974 0.794 1 92.5 95 PHE A C 1
ATOM 774 O O . PHE A 1 95 ? -20.328 -2.564 -0.268 1 92.5 95 PHE A O 1
ATOM 781 N N . ASP A 1 96 ? -21.047 -0.819 0.81 1 89.38 96 ASP A N 1
ATOM 782 C CA . ASP A 1 96 ? -21.578 -0.153 -0.377 1 89.38 96 ASP A CA 1
ATOM 783 C C . ASP A 1 96 ? -20.516 -0.053 -1.469 1 89.38 96 ASP A C 1
ATOM 785 O O . ASP A 1 96 ? -19.406 0.442 -1.227 1 89.38 96 ASP A O 1
ATOM 789 N N . GLY A 1 97 ? -20.891 -0.593 -2.633 1 92.88 97 GLY A N 1
ATOM 790 C CA . GLY A 1 97 ? -20.062 -0.459 -3.816 1 92.88 97 GLY A CA 1
ATOM 791 C C . GLY A 1 97 ? -18.812 -1.328 -3.771 1 92.88 97 GLY A C 1
ATOM 792 O O . GLY A 1 97 ? -17.797 -1 -4.391 1 92.88 97 GLY A O 1
ATOM 793 N N . SER A 1 98 ? -18.891 -2.395 -3.027 1 97 98 SER A N 1
ATOM 794 C CA . SER A 1 98 ? -17.703 -3.225 -2.865 1 97 98 SER A CA 1
ATOM 795 C C . SER A 1 98 ? -18 -4.684 -3.184 1 97 98 SER A C 1
ATOM 797 O O . SER A 1 98 ? -19.156 -5.078 -3.293 1 97 98 SER A O 1
ATOM 799 N N . PHE A 1 99 ? -17.016 -5.426 -3.465 1 98.62 99 PHE A N 1
ATOM 800 C CA . PHE A 1 99 ? -17.016 -6.883 -3.473 1 98.62 99 PHE A CA 1
ATOM 801 C C . PHE A 1 99 ? -15.812 -7.438 -2.732 1 98.62 99 PHE A C 1
ATOM 803 O O . PHE A 1 99 ? -14.93 -6.68 -2.326 1 98.62 99 PHE A O 1
ATOM 810 N N . ILE A 1 100 ? -15.891 -8.734 -2.445 1 98.81 100 ILE A N 1
ATOM 811 C CA . ILE A 1 100 ? -14.812 -9.352 -1.68 1 98.81 100 ILE A CA 1
ATOM 812 C C . ILE A 1 100 ? -14.141 -10.438 -2.516 1 98.81 100 ILE A C 1
ATOM 814 O O . ILE A 1 100 ? -14.812 -11.172 -3.244 1 98.81 100 ILE A O 1
ATOM 818 N N . VAL A 1 101 ? -12.844 -10.461 -2.504 1 98.88 101 VAL A N 1
ATOM 819 C CA . VAL A 1 101 ? -12.023 -11.508 -3.107 1 98.88 101 VAL A CA 1
ATOM 820 C C . VAL A 1 101 ? -11.164 -12.172 -2.035 1 98.88 101 VAL A C 1
ATOM 822 O O . VAL A 1 101 ? -10.602 -11.492 -1.171 1 98.88 101 VAL A O 1
ATOM 825 N N . GLY A 1 102 ? -11.023 -13.469 -2.088 1 98.75 102 GLY A N 1
ATOM 826 C CA . GLY A 1 102 ? -10.227 -14.172 -1.1 1 98.75 102 GLY A CA 1
ATOM 827 C C . GLY A 1 102 ? -9.5 -15.375 -1.668 1 98.75 102 GLY A C 1
ATOM 828 O O . GLY A 1 102 ? -9.75 -15.773 -2.809 1 98.75 102 GLY A O 1
ATOM 829 N N . VAL A 1 103 ? -8.594 -15.875 -0.906 1 98.69 103 VAL A N 1
ATOM 830 C CA . VAL A 1 103 ? -7.855 -17.109 -1.159 1 98.69 103 VAL A CA 1
ATOM 831 C C . VAL A 1 103 ? -7.922 -18.016 0.071 1 98.69 103 VAL A C 1
ATOM 833 O O . VAL A 1 103 ? -7.719 -17.547 1.197 1 98.69 103 VAL A O 1
ATOM 836 N N . THR A 1 104 ?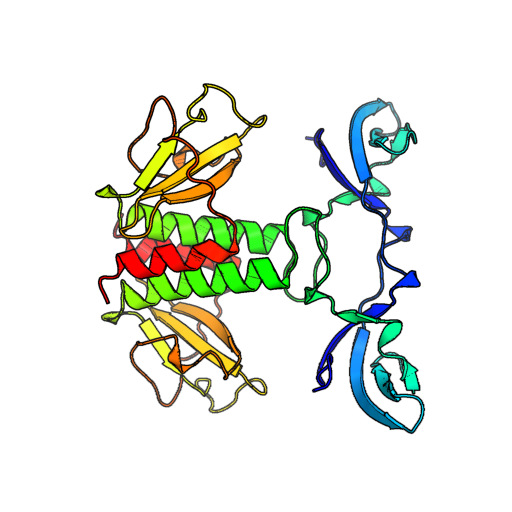 -8.273 -19.188 -0.169 1 98.19 104 THR A N 1
ATOM 837 C CA . THR A 1 104 ? -8.18 -20.188 0.896 1 98.19 104 THR A CA 1
ATOM 838 C C . THR A 1 104 ? -6.797 -20.828 0.924 1 98.19 104 THR A C 1
ATOM 840 O O . THR A 1 104 ? -6.395 -21.484 -0.032 1 98.19 104 THR A O 1
ATOM 843 N N . THR A 1 105 ? -6.062 -20.609 2.02 1 98.06 105 THR A N 1
ATOM 844 C CA . THR A 1 105 ? -4.719 -21.156 2.168 1 98.06 105 THR A CA 1
ATOM 845 C C . THR A 1 105 ? -4.707 -22.281 3.197 1 98.06 105 THR A C 1
ATOM 847 O O . THR A 1 105 ? -5.668 -22.453 3.953 1 98.06 105 THR A O 1
ATOM 850 N N . PRO A 1 106 ? -3.619 -23.062 3.254 1 97.62 106 PRO A N 1
ATOM 851 C CA . PRO A 1 106 ? -3.5 -24.078 4.289 1 97.62 106 PRO A CA 1
ATOM 852 C C . PRO A 1 106 ? -3.592 -23.516 5.703 1 97.62 106 PRO A C 1
ATOM 854 O O . PRO A 1 106 ? -3.949 -24.234 6.641 1 97.62 106 PRO A O 1
ATOM 857 N N . GLU A 1 107 ? -3.385 -22.234 5.855 1 97.75 107 GLU A N 1
ATOM 858 C CA . GLU A 1 107 ? -3.367 -21.641 7.184 1 97.75 107 GLU A CA 1
ATOM 859 C C . GLU A 1 107 ? -4.613 -20.781 7.414 1 97.75 107 GLU A C 1
ATOM 861 O O . GLU A 1 107 ? -4.688 -20.031 8.391 1 97.75 107 GLU A O 1
ATOM 866 N N . GLY A 1 108 ? -5.559 -20.891 6.461 1 97.62 108 GLY A N 1
ATOM 867 C CA . GLY A 1 108 ? -6.789 -20.125 6.582 1 97.62 108 GLY A CA 1
ATOM 868 C C . GLY A 1 108 ? -7.047 -19.234 5.383 1 97.62 108 GLY A C 1
ATOM 869 O O . GLY A 1 108 ? -6.309 -19.266 4.398 1 97.62 108 GLY A O 1
ATOM 870 N N . GLN A 1 109 ? -8.125 -18.406 5.539 1 96.5 109 GLN A N 1
ATOM 871 C CA . GLN A 1 109 ? -8.492 -17.5 4.445 1 96.5 109 GLN A CA 1
ATOM 872 C C . GLN A 1 109 ? -7.801 -16.156 4.59 1 96.5 109 GLN A C 1
ATOM 874 O O . GLN A 1 109 ? -7.41 -15.758 5.691 1 96.5 109 GLN A O 1
ATOM 879 N N . TYR A 1 110 ? -7.609 -15.531 3.504 1 98.62 110 TYR A N 1
ATOM 880 C CA . TYR A 1 110 ? -7.227 -14.125 3.465 1 98.62 110 TYR A CA 1
ATOM 881 C C . TYR A 1 110 ? -7.961 -13.391 2.352 1 98.62 110 TYR A C 1
ATOM 883 O O . TYR A 1 110 ? -8.062 -13.891 1.229 1 98.62 110 TYR A O 1
ATOM 891 N N . SER A 1 111 ? -8.492 -12.258 2.648 1 98.69 111 SER A N 1
ATOM 892 C CA . SER A 1 111 ? -9.367 -11.617 1.674 1 98.69 111 SER A CA 1
ATOM 893 C C . SER A 1 111 ? -9.211 -10.094 1.71 1 98.69 111 SER A C 1
ATOM 895 O O . SER A 1 111 ? -8.711 -9.547 2.691 1 98.69 111 SER A O 1
ATOM 897 N N . TYR A 1 112 ? -9.531 -9.477 0.614 1 98.56 112 TYR A N 1
ATOM 898 C CA . TYR A 1 112 ? -9.648 -8.031 0.483 1 98.56 112 TYR A CA 1
ATOM 899 C C . TYR A 1 112 ? -11.016 -7.637 -0.054 1 98.56 112 TYR A C 1
ATOM 901 O O . TYR A 1 112 ? -11.641 -8.398 -0.795 1 98.56 112 TYR A O 1
ATOM 909 N N . HIS A 1 113 ? -11.469 -6.441 0.331 1 98.19 113 HIS A N 1
ATOM 910 C CA . HIS A 1 113 ? -12.578 -5.785 -0.353 1 98.19 113 HIS A CA 1
ATOM 911 C C . HIS A 1 113 ? -12.07 -4.816 -1.417 1 98.19 113 HIS A C 1
ATOM 913 O O . HIS A 1 113 ? -11.086 -4.105 -1.199 1 98.19 113 HIS A O 1
ATOM 919 N N . TYR A 1 114 ? -12.758 -4.809 -2.518 1 98.12 114 TYR A N 1
ATOM 920 C CA . TYR A 1 114 ? -12.453 -3.895 -3.611 1 98.12 114 TYR A CA 1
ATOM 921 C C . TYR A 1 114 ? -13.719 -3.217 -4.129 1 98.12 114 TYR A C 1
ATOM 923 O O . TYR A 1 114 ? -14.828 -3.57 -3.723 1 98.12 114 TYR A O 1
ATOM 931 N N . ARG A 1 115 ? -13.492 -2.232 -4.957 1 95.62 115 ARG A N 1
ATOM 932 C CA . ARG A 1 115 ? -14.625 -1.54 -5.566 1 95.62 115 ARG A CA 1
ATOM 933 C C . ARG A 1 115 ? -15.289 -2.408 -6.629 1 95.62 115 ARG A C 1
ATOM 935 O O . ARG A 1 115 ? -14.609 -3.109 -7.383 1 95.62 115 ARG A O 1
ATOM 942 N N . GLU A 1 116 ? -16.547 -2.252 -6.766 1 96.75 116 GLU A N 1
ATOM 943 C CA . GLU A 1 116 ? -17.344 -3.088 -7.668 1 96.75 116 GLU A CA 1
ATOM 944 C C . GLU A 1 116 ? -16.859 -2.953 -9.109 1 96.75 116 GLU A C 1
ATOM 946 O O . GLU A 1 116 ? -16.938 -3.908 -9.883 1 96.75 116 GLU A O 1
ATOM 951 N N . GLN A 1 117 ? -16.391 -1.84 -9.406 1 96.12 117 GLN A N 1
ATOM 952 C CA . GLN A 1 117 ? -15.961 -1.593 -10.781 1 96.12 117 GLN A CA 1
ATOM 953 C C . GLN A 1 117 ? -14.797 -2.5 -11.164 1 96.12 117 GLN A C 1
ATOM 955 O O . GLN A 1 117 ? -14.523 -2.701 -12.352 1 96.12 117 GLN A O 1
ATOM 960 N N . ASP A 1 118 ? -14.125 -3.076 -10.211 1 97.81 118 ASP A N 1
ATOM 961 C CA . ASP A 1 118 ? -12.961 -3.914 -10.469 1 97.81 118 ASP A CA 1
ATOM 962 C C . ASP A 1 118 ? -13.328 -5.395 -10.445 1 97.81 118 ASP A C 1
ATOM 964 O O . ASP A 1 118 ? -12.461 -6.258 -10.555 1 97.81 118 ASP A O 1
ATOM 968 N N . TYR A 1 119 ? -14.555 -5.73 -10.359 1 98.38 119 TYR A N 1
ATOM 969 C CA . TYR A 1 119 ? -15.039 -7.09 -10.164 1 98.38 119 TYR A CA 1
ATOM 970 C C . TYR A 1 119 ? -14.578 -8 -11.297 1 98.38 119 TYR A C 1
ATOM 972 O O . TYR A 1 119 ? -14.117 -9.117 -11.055 1 98.38 119 TYR A O 1
ATOM 980 N N . ASP A 1 120 ? -14.57 -7.535 -12.484 1 98 120 ASP A N 1
ATOM 981 C CA . ASP A 1 120 ? -14.344 -8.375 -13.664 1 98 120 ASP A CA 1
ATOM 982 C C . ASP A 1 120 ? -12.852 -8.586 -13.898 1 98 120 ASP A C 1
ATOM 984 O O . ASP A 1 120 ? -12.453 -9.422 -14.719 1 98 120 ASP A O 1
ATOM 988 N N . LEU A 1 121 ? -12.078 -7.84 -13.219 1 97.75 121 LEU A N 1
ATOM 989 C CA . LEU A 1 121 ? -10.641 -8.062 -13.305 1 97.75 121 LEU A CA 1
ATOM 990 C C . LEU A 1 121 ? -10.266 -9.43 -12.75 1 97.75 121 LEU A C 1
ATOM 992 O O . LEU A 1 121 ? -9.297 -10.047 -13.203 1 97.75 121 LEU A O 1
ATOM 996 N N . PHE A 1 122 ? -10.984 -9.789 -11.75 1 98.56 122 PHE A N 1
ATOM 997 C CA . PHE A 1 122 ? -10.68 -11.055 -11.094 1 98.56 122 PHE A CA 1
ATOM 998 C C . PHE A 1 122 ? -11.422 -12.203 -11.766 1 98.56 122 PHE A C 1
ATOM 1000 O O . PHE A 1 122 ? -12.641 -12.305 -11.68 1 98.56 122 PHE A O 1
ATOM 1007 N N . LYS A 1 123 ? -10.672 -13.039 -12.414 1 98.06 123 LYS A N 1
ATOM 1008 C CA . LYS A 1 123 ? -11.227 -14.195 -13.102 1 98.06 123 LYS A CA 1
ATOM 1009 C C . LYS A 1 123 ? -11.055 -15.461 -12.273 1 98.06 123 LYS A C 1
ATOM 1011 O O . LYS A 1 123 ? -10.328 -16.375 -12.664 1 98.06 123 LYS A O 1
ATOM 1016 N N . VAL A 1 124 ? -11.789 -15.531 -11.211 1 98.62 124 VAL A N 1
ATOM 1017 C CA . VAL A 1 124 ? -11.734 -16.641 -10.266 1 98.62 124 VAL A CA 1
ATOM 1018 C C . VAL A 1 124 ? -13.148 -17.141 -9.977 1 98.62 124 VAL A C 1
ATOM 1020 O O . VAL A 1 124 ? -14.125 -16.625 -10.523 1 98.62 124 VAL A O 1
ATOM 1023 N N . LYS A 1 125 ? -13.258 -18.203 -9.25 1 98.75 125 LYS A N 1
ATOM 1024 C CA . LYS A 1 125 ? -14.555 -18.781 -8.906 1 98.75 125 LYS A CA 1
ATOM 1025 C C . LYS A 1 125 ? -15.461 -17.734 -8.258 1 98.75 125 LYS A C 1
ATOM 1027 O O . LYS A 1 125 ? -15.047 -17.031 -7.336 1 98.75 125 LYS A O 1
ATOM 1032 N N . GLU A 1 126 ? -16.672 -17.625 -8.805 1 98.75 126 GLU A N 1
ATOM 1033 C CA . GLU A 1 126 ? -17.672 -16.719 -8.242 1 98.75 126 GLU A CA 1
ATOM 1034 C C . GLU A 1 126 ? -18.594 -17.453 -7.273 1 98.75 126 GLU A C 1
ATOM 1036 O O . GLU A 1 126 ? -19.172 -18.484 -7.613 1 98.75 126 GLU A O 1
ATOM 1041 N N . LEU A 1 127 ? -18.703 -16.922 -6.09 1 98.75 127 LEU A N 1
ATOM 1042 C CA . LEU A 1 127 ? -19.594 -17.484 -5.07 1 98.75 127 LEU A CA 1
ATOM 1043 C C . LEU A 1 127 ? -20.797 -16.578 -4.836 1 98.75 127 LEU A C 1
ATOM 1045 O O . LEU A 1 127 ? -20.672 -15.352 -4.895 1 98.75 127 LEU A O 1
ATOM 1049 N N . GLU A 1 128 ? -21.875 -17.219 -4.523 1 98.56 128 GLU A N 1
ATOM 1050 C CA . GLU A 1 128 ? -23.031 -16.422 -4.145 1 98.56 128 GLU A CA 1
ATOM 1051 C C . GLU A 1 128 ? -22.781 -15.656 -2.85 1 98.56 128 GLU A C 1
ATOM 1053 O O . GLU A 1 128 ? -23.094 -14.469 -2.75 1 98.56 128 GLU A O 1
ATOM 1058 N N . PHE A 1 129 ? -22.234 -16.359 -1.917 1 98.69 129 PHE A N 1
ATOM 1059 C CA . PHE A 1 129 ? -21.812 -15.789 -0.641 1 98.69 129 PHE A CA 1
ATOM 1060 C C . PHE A 1 129 ? -20.375 -16.141 -0.328 1 98.69 129 PHE A C 1
ATOM 1062 O O . PHE A 1 129 ? -19.953 -17.281 -0.515 1 98.69 129 PHE A O 1
ATOM 1069 N N . ALA A 1 130 ? -19.641 -15.141 0.138 1 98.62 130 ALA A N 1
ATOM 1070 C CA . ALA A 1 130 ? -18.281 -15.43 0.59 1 98.62 130 ALA A CA 1
ATOM 1071 C C . ALA A 1 130 ? -18.281 -16.391 1.778 1 98.62 130 ALA A C 1
ATOM 1073 O O . ALA A 1 130 ? -19.266 -16.453 2.518 1 98.62 130 ALA A O 1
ATOM 1074 N N . PRO A 1 131 ? -17.219 -17.172 1.901 1 98.19 131 PRO A N 1
ATOM 1075 C CA . PRO A 1 131 ? -17.125 -17.969 3.125 1 98.19 131 PRO A CA 1
ATOM 1076 C C . PRO A 1 131 ? -17.188 -17.109 4.391 1 98.19 131 PRO A C 1
ATOM 1078 O O . PRO A 1 131 ? -16.938 -15.906 4.344 1 98.19 131 PRO A O 1
ATOM 1081 N N . GLU A 1 132 ? -17.531 -17.734 5.477 1 98 132 GLU A N 1
ATOM 1082 C CA . GLU A 1 132 ? -17.562 -17.047 6.758 1 98 132 GLU A CA 1
ATOM 1083 C C . GLU A 1 132 ? -16.203 -16.453 7.098 1 98 132 GLU A C 1
ATOM 1085 O O . GLU A 1 132 ? -15.172 -17.109 6.914 1 98 132 GLU A O 1
ATOM 1090 N N . TYR A 1 133 ? -16.281 -15.18 7.559 1 97.06 133 TYR A N 1
ATOM 1091 C CA . TYR A 1 133 ? -15.07 -14.5 8 1 97.06 133 TYR A CA 1
ATOM 1092 C C . TYR A 1 133 ? -14.406 -15.258 9.141 1 97.06 133 TYR A C 1
ATOM 1094 O O . TYR A 1 133 ? -15.039 -15.531 10.164 1 97.06 133 TYR A O 1
ATOM 1102 N N . ASP A 1 134 ? -13.195 -15.633 8.93 1 97.06 134 ASP A N 1
ATOM 1103 C CA . ASP A 1 134 ? -12.547 -16.484 9.922 1 97.06 134 ASP A CA 1
ATOM 1104 C C . ASP A 1 134 ? -11.789 -15.656 10.953 1 97.06 134 ASP A C 1
ATOM 1106 O O . ASP A 1 134 ? -11.055 -16.203 11.781 1 97.06 134 ASP A O 1
ATOM 1110 N N . GLY A 1 135 ? -11.883 -14.312 10.891 1 96.75 135 GLY A N 1
ATOM 1111 C CA . GLY A 1 135 ? -11.297 -13.438 11.891 1 96.75 135 GLY A CA 1
ATOM 1112 C C . GLY A 1 135 ? -9.891 -12.977 11.523 1 96.75 135 GLY A C 1
ATOM 1113 O O . GLY A 1 135 ? -9.195 -12.383 12.352 1 96.75 135 GLY A O 1
ATOM 1114 N N . HIS A 1 136 ? -9.484 -13.164 10.32 1 97 136 HIS A N 1
ATOM 1115 C CA . HIS A 1 136 ? -8.125 -12.766 9.961 1 97 136 HIS A CA 1
ATOM 1116 C C . HIS A 1 136 ? -7.965 -11.25 10.016 1 97 136 HIS A C 1
ATOM 1118 O O . HIS A 1 136 ? -8.922 -10.516 9.789 1 97 136 HIS A O 1
ATOM 1124 N N . VAL A 1 137 ? -6.734 -10.938 10.367 1 95.62 137 VAL A N 1
ATOM 1125 C CA . VAL A 1 137 ? -6.336 -9.531 10.43 1 95.62 137 VAL A CA 1
ATOM 1126 C C . VAL A 1 137 ? -5.254 -9.25 9.391 1 95.62 137 VAL A C 1
ATOM 1128 O O . VAL A 1 137 ? -4.676 -10.18 8.82 1 95.62 137 VAL A O 1
ATOM 1131 N N . PRO A 1 138 ? -4.965 -7.941 9.133 1 95.06 138 PRO A N 1
ATOM 1132 C CA . PRO A 1 138 ? -4.008 -7.594 8.078 1 95.06 138 PRO A CA 1
ATOM 1133 C C . PRO A 1 138 ? -2.668 -8.312 8.242 1 95.06 138 PRO A C 1
ATOM 1135 O O . PRO A 1 138 ? -2.062 -8.719 7.246 1 95.06 138 PRO A O 1
ATOM 1138 N N . SER A 1 139 ? -2.229 -8.516 9.43 1 95.25 139 SER A N 1
ATOM 1139 C CA . SER A 1 139 ? -0.936 -9.156 9.648 1 95.25 139 SER A CA 1
ATOM 1140 C C . SER A 1 139 ? -0.966 -10.625 9.242 1 95.25 139 SER A C 1
ATOM 1142 O O . SER A 1 139 ? 0.083 -11.258 9.094 1 95.25 139 SER A O 1
ATOM 1144 N N . ASP A 1 140 ? -2.135 -11.18 8.977 1 97.69 140 ASP A N 1
ATOM 1145 C CA . ASP A 1 140 ? -2.271 -12.57 8.547 1 97.69 140 ASP A CA 1
ATOM 1146 C C . ASP A 1 140 ? -1.978 -12.719 7.059 1 97.69 140 ASP A C 1
ATOM 1148 O O . ASP A 1 140 ? -2.145 -13.797 6.492 1 97.69 140 ASP A O 1
ATOM 1152 N N . ILE A 1 141 ? -1.546 -11.641 6.449 1 97.94 141 ILE A N 1
ATOM 1153 C CA . ILE A 1 141 ? -1.17 -11.695 5.039 1 97.94 141 ILE A CA 1
ATOM 1154 C C . ILE A 1 141 ? -0.099 -12.758 4.832 1 97.94 141 ILE A C 1
ATOM 1156 O O . ILE A 1 141 ? 0.015 -13.336 3.746 1 97.94 141 ILE A O 1
ATOM 1160 N N . THR A 1 142 ? 0.621 -13.109 5.859 1 97.56 142 THR A N 1
ATOM 1161 C CA . THR A 1 142 ? 1.686 -14.102 5.785 1 97.56 142 THR A CA 1
ATOM 1162 C C . THR A 1 142 ? 1.113 -15.492 5.5 1 97.56 142 THR A C 1
ATOM 1164 O O . THR A 1 142 ? 1.842 -16.391 5.098 1 97.56 142 THR A O 1
ATOM 1167 N N . ARG A 1 143 ? -0.19 -15.695 5.664 1 98 143 ARG A N 1
ATOM 1168 C CA . ARG A 1 143 ? -0.847 -16.953 5.316 1 98 143 ARG A CA 1
ATOM 1169 C C . ARG A 1 143 ? -0.653 -17.281 3.84 1 98 143 ARG A C 1
ATOM 1171 O O . ARG A 1 143 ? -0.623 -18.453 3.459 1 98 143 ARG A O 1
ATOM 1178 N N . LEU A 1 144 ? -0.542 -16.25 3.055 1 98.38 144 LEU A N 1
ATOM 1179 C CA . LEU A 1 144 ? -0.393 -16.438 1.616 1 98.38 144 LEU A CA 1
ATOM 1180 C C . LEU A 1 144 ? 0.897 -17.188 1.298 1 98.38 144 LEU A C 1
ATOM 1182 O O . LEU A 1 144 ? 0.992 -17.859 0.269 1 98.38 144 LEU A O 1
ATOM 1186 N N . LEU A 1 145 ? 1.866 -17.078 2.211 1 97.5 145 LEU A N 1
ATOM 1187 C CA . LEU A 1 145 ? 3.119 -17.797 2.018 1 97.5 145 LEU A CA 1
ATOM 1188 C C . LEU A 1 145 ? 2.891 -19.312 2.064 1 97.5 145 LEU A C 1
ATOM 1190 O O . LEU A 1 145 ? 3.648 -20.078 1.462 1 97.5 145 LEU A O 1
ATOM 1194 N N . SER A 1 146 ? 1.872 -19.719 2.699 1 97.88 146 SER A N 1
ATOM 1195 C CA . SER A 1 146 ? 1.592 -21.141 2.824 1 97.88 146 SER A CA 1
ATOM 1196 C C . SER A 1 146 ? 1.112 -21.734 1.501 1 97.88 146 SER A C 1
ATOM 1198 O O . SER A 1 146 ? 1.102 -22.953 1.324 1 97.88 146 SER A O 1
ATOM 1200 N N . LEU A 1 147 ? 0.702 -20.859 0.602 1 97.44 147 LEU A N 1
ATOM 1201 C CA . LEU A 1 147 ? 0.344 -21.328 -0.735 1 97.44 147 LEU A CA 1
ATOM 1202 C C . LEU A 1 147 ? 1.54 -21.969 -1.425 1 97.44 147 LEU A C 1
ATOM 1204 O O . LEU A 1 147 ? 1.371 -22.797 -2.326 1 97.44 147 LEU A O 1
ATOM 1208 N N . LEU A 1 148 ? 2.697 -21.531 -0.989 1 95.25 148 LEU A N 1
ATOM 1209 C CA . LEU A 1 148 ? 3.939 -21.953 -1.632 1 95.25 148 LEU A CA 1
ATOM 1210 C C . LEU A 1 148 ? 4.309 -23.375 -1.235 1 95.25 148 LEU A C 1
ATO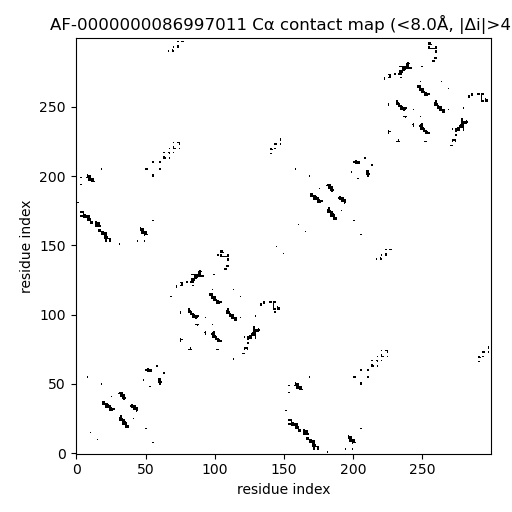M 1212 O O . LEU A 1 148 ? 5.102 -24.031 -1.917 1 95.25 148 LEU A O 1
ATOM 1216 N N . GLY A 1 149 ? 3.768 -23.969 -0.191 1 86.44 149 GLY A N 1
ATOM 1217 C CA . GLY A 1 149 ? 4.094 -25.297 0.295 1 86.44 149 GLY A CA 1
ATOM 1218 C C . GLY A 1 149 ? 5.477 -25.391 0.918 1 86.44 149 GLY A C 1
ATOM 1219 O O . GLY A 1 149 ? 6.066 -26.469 0.982 1 86.44 149 GLY A O 1
ATOM 1220 N N . GLU A 1 150 ? 6.156 -24.375 1.262 1 68.25 150 GLU A N 1
ATOM 1221 C CA . GLU A 1 150 ? 7.516 -24.406 1.793 1 68.25 150 GLU A CA 1
ATOM 1222 C C . GLU A 1 150 ? 7.512 -24.422 3.318 1 68.25 150 GLU A C 1
ATOM 1224 O O . GLU A 1 150 ? 6.547 -23.984 3.949 1 68.25 150 GLU A O 1
ATOM 1229 N N . MET B 1 1 ? -18.047 14.289 -13.477 1 50.84 1 MET B N 1
ATOM 1230 C CA . MET B 1 1 ? -18.359 13.461 -12.312 1 50.84 1 MET B CA 1
ATOM 1231 C C . MET B 1 1 ? -17.594 13.945 -11.078 1 50.84 1 MET B C 1
ATOM 1233 O O . MET B 1 1 ? -16.5 14.484 -11.195 1 50.84 1 MET B O 1
ATOM 1237 N N . SER B 1 2 ? -18.297 13.984 -9.984 1 64.31 2 SER B N 1
ATOM 1238 C CA . SER B 1 2 ? -17.75 14.539 -8.75 1 64.31 2 SER B CA 1
ATOM 1239 C C . SER B 1 2 ? -16.469 13.812 -8.328 1 64.31 2 SER B C 1
ATOM 1241 O O . SER B 1 2 ? -16.375 12.586 -8.461 1 64.31 2 SER B O 1
ATOM 1243 N N . LYS B 1 3 ? -15.539 14.625 -7.949 1 78.81 3 LYS B N 1
ATOM 1244 C CA . LYS B 1 3 ? -14.273 14.094 -7.441 1 78.81 3 LYS B CA 1
ATOM 1245 C C . LYS B 1 3 ? -14.477 13.367 -6.117 1 78.81 3 LYS B C 1
ATOM 1247 O O . LYS B 1 3 ? -13.672 12.508 -5.746 1 78.81 3 LYS B O 1
ATOM 1252 N N . PHE B 1 4 ? -15.672 13.641 -5.531 1 90.12 4 PHE B N 1
ATOM 1253 C CA . PHE B 1 4 ? -15.898 13.078 -4.203 1 90.12 4 PHE B CA 1
ATOM 1254 C C . PHE B 1 4 ? -17.141 12.195 -4.199 1 90.12 4 PHE B C 1
ATOM 1256 O O . PHE B 1 4 ? -18.062 12.414 -4.977 1 90.12 4 PHE B O 1
ATOM 1263 N N . LYS B 1 5 ? -17.109 11.211 -3.432 1 89.12 5 LYS B N 1
ATOM 1264 C CA . LYS B 1 5 ? -18.25 10.344 -3.154 1 89.12 5 LYS B CA 1
ATOM 1265 C C . LYS B 1 5 ? -18.578 10.328 -1.663 1 89.12 5 LYS B C 1
ATOM 1267 O O . LYS B 1 5 ? -17.734 10.664 -0.833 1 89.12 5 LYS B O 1
ATOM 1272 N N . LEU B 1 6 ? -19.797 9.961 -1.433 1 92 6 LEU B N 1
ATOM 1273 C CA . LEU B 1 6 ? -20.188 9.781 -0.038 1 92 6 LEU B CA 1
ATOM 1274 C C . LEU B 1 6 ? -19.25 8.805 0.667 1 92 6 LEU B C 1
ATOM 1276 O O . LEU B 1 6 ? -18.891 7.766 0.105 1 92 6 LEU B O 1
ATOM 1280 N N . GLY B 1 7 ? -18.844 9.227 1.874 1 92.56 7 GLY B N 1
ATOM 1281 C CA . GLY B 1 7 ? -18 8.344 2.652 1 92.56 7 GLY B CA 1
ATOM 1282 C C . GLY B 1 7 ? -16.516 8.586 2.426 1 92.56 7 GLY B C 1
ATOM 1283 O O . GLY B 1 7 ? -15.68 8.125 3.201 1 92.56 7 GLY B O 1
ATOM 1284 N N . ASN B 1 8 ? -16.188 9.336 1.407 1 94.88 8 ASN B N 1
ATOM 1285 C CA . ASN B 1 8 ? -14.789 9.664 1.188 1 94.88 8 ASN B CA 1
ATOM 1286 C C . ASN B 1 8 ? -14.172 10.336 2.412 1 94.88 8 ASN B C 1
ATOM 1288 O O . ASN B 1 8 ? -14.812 11.18 3.051 1 94.88 8 ASN B O 1
ATOM 1292 N N . LYS B 1 9 ? -12.992 9.914 2.67 1 96.94 9 LYS B N 1
ATOM 1293 C CA . LYS B 1 9 ? -12.195 10.609 3.674 1 96.94 9 LYS B CA 1
ATOM 1294 C C . LYS B 1 9 ? -11.406 11.758 3.051 1 96.94 9 LYS B C 1
ATOM 1296 O O . LYS B 1 9 ? -10.828 11.602 1.978 1 96.94 9 LYS B O 1
ATOM 1301 N N . VAL B 1 10 ? -11.414 12.898 3.787 1 97.81 10 VAL B N 1
ATOM 1302 C CA . VAL B 1 10 ? -10.82 14.086 3.18 1 97.81 10 VAL B CA 1
ATOM 1303 C C . VAL B 1 10 ? -10.055 14.875 4.238 1 97.81 10 VAL B C 1
ATOM 1305 O O . VAL B 1 10 ? -10.266 14.688 5.438 1 97.81 10 VAL B O 1
ATOM 1308 N N . ILE B 1 11 ? -9.188 15.719 3.75 1 97.75 11 ILE B N 1
ATOM 1309 C CA . ILE B 1 11 ? -8.414 16.672 4.535 1 97.75 11 ILE B CA 1
ATOM 1310 C C . ILE B 1 11 ? -8.547 18.062 3.938 1 97.75 11 ILE B C 1
ATOM 1312 O O . ILE B 1 11 ? -8.57 18.219 2.715 1 97.75 11 ILE B O 1
ATOM 1316 N N . PHE B 1 12 ? -8.664 19.016 4.773 1 97.56 12 PHE B N 1
ATOM 1317 C CA . PHE B 1 12 ? -8.57 20.391 4.277 1 97.56 12 PHE B CA 1
ATOM 1318 C C . PHE B 1 12 ? -7.172 20.672 3.746 1 97.56 12 PHE B C 1
ATOM 1320 O O . PHE B 1 12 ? -6.18 20.406 4.426 1 97.56 12 PHE B O 1
ATOM 1327 N N . LYS B 1 13 ? -7.09 21.281 2.59 1 97.44 13 LYS B N 1
ATOM 1328 C CA . LYS B 1 13 ? -5.809 21.516 1.933 1 97.44 13 LYS B CA 1
ATOM 1329 C C . LYS B 1 13 ? -4.934 22.453 2.766 1 97.44 13 LYS B C 1
ATOM 1331 O O . LYS B 1 13 ? -3.707 22.328 2.766 1 97.44 13 LYS B O 1
ATOM 1336 N N . ASP B 1 14 ? -5.508 23.312 3.467 1 96.88 14 ASP B N 1
ATOM 1337 C CA . ASP B 1 14 ? -4.742 24.266 4.262 1 96.88 14 ASP B CA 1
ATOM 1338 C C . ASP B 1 14 ? -4.215 23.625 5.539 1 96.88 14 ASP B C 1
ATOM 1340 O O . ASP B 1 14 ? -3.445 24.234 6.285 1 96.88 14 ASP B O 1
ATOM 1344 N N . GLU B 1 15 ? -4.531 22.344 5.816 1 96.88 15 GLU B N 1
ATOM 1345 C CA . GLU B 1 15 ? -4.059 21.609 6.988 1 96.88 15 GLU B CA 1
ATOM 1346 C C . GLU B 1 15 ? -3.025 20.562 6.602 1 96.88 15 GLU B C 1
ATOM 1348 O O . GLU B 1 15 ? -2.537 19.828 7.461 1 96.88 15 GLU B O 1
ATOM 1353 N N . LEU B 1 16 ? -2.742 20.469 5.336 1 97.19 16 LEU B N 1
ATOM 1354 C CA . LEU B 1 16 ? -1.763 19.484 4.902 1 97.19 16 LEU B CA 1
ATOM 1355 C C . LEU B 1 16 ? -0.416 19.719 5.578 1 97.19 16 LEU B C 1
ATOM 1357 O O . LEU B 1 16 ? 0.107 20.828 5.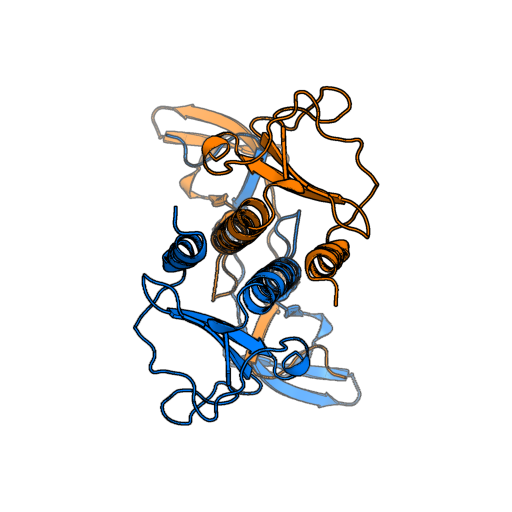559 1 97.19 16 LEU B O 1
ATOM 1361 N N . PRO B 1 17 ? 0.087 18.703 6.148 1 97.06 17 PRO B N 1
ATOM 1362 C CA . PRO B 1 17 ? 1.367 18.891 6.84 1 97.06 17 PRO B CA 1
ATOM 1363 C C . PRO B 1 17 ? 2.547 18.984 5.875 1 97.06 17 PRO B C 1
ATOM 1365 O O . PRO B 1 17 ? 2.486 18.453 4.762 1 97.06 17 PRO B O 1
ATOM 1368 N N . LYS B 1 18 ? 3.521 19.641 6.379 1 96.25 18 LYS B N 1
ATOM 1369 C CA . LYS B 1 18 ? 4.801 19.594 5.676 1 96.25 18 LYS B CA 1
ATOM 1370 C C . LYS B 1 18 ? 5.594 18.344 6.074 1 96.25 18 LYS B C 1
ATOM 1372 O O . LYS B 1 18 ? 5.656 18 7.254 1 96.25 18 LYS B O 1
ATOM 1377 N N . ILE B 1 19 ? 6.16 17.766 5.109 1 97.81 19 ILE B N 1
ATOM 1378 C CA . ILE B 1 19 ? 7.004 16.594 5.355 1 97.81 19 ILE B CA 1
ATOM 1379 C C . ILE B 1 19 ? 8.477 17.016 5.367 1 97.81 19 ILE B C 1
ATOM 1381 O O . ILE B 1 19 ? 8.922 17.75 4.48 1 97.81 19 ILE B O 1
ATOM 1385 N N . HIS B 1 20 ? 9.156 16.547 6.418 1 97.81 20 HIS B N 1
ATOM 1386 C CA . HIS B 1 20 ? 10.578 16.859 6.566 1 97.81 20 HIS B CA 1
ATOM 1387 C C . HIS B 1 20 ? 11.43 15.602 6.547 1 97.81 20 HIS B C 1
ATOM 1389 O O . HIS B 1 20 ? 10.906 14.492 6.727 1 97.81 20 HIS B O 1
ATOM 1395 N N . LYS B 1 21 ? 12.664 15.828 6.305 1 97.44 21 LYS B N 1
ATOM 1396 C CA . LYS B 1 21 ? 13.625 14.727 6.289 1 97.44 21 LYS B CA 1
ATOM 1397 C C . LYS B 1 21 ? 14.609 14.844 7.449 1 97.44 21 LYS B C 1
ATOM 1399 O O . LYS B 1 21 ? 15.164 15.922 7.695 1 97.44 21 LYS B O 1
ATOM 1404 N N . VAL B 1 22 ? 14.875 13.805 8.141 1 97 22 VAL B N 1
ATOM 1405 C CA . VAL B 1 22 ? 15.859 13.773 9.219 1 97 22 VAL B CA 1
ATOM 1406 C C . VAL B 1 22 ? 17.266 13.797 8.641 1 97 22 VAL B C 1
ATOM 1408 O O . VAL B 1 22 ? 17.625 12.938 7.832 1 97 22 VAL B O 1
ATOM 1411 N N . THR B 1 23 ? 18.047 14.742 9.086 1 97.06 23 THR B N 1
ATOM 1412 C CA . THR B 1 23 ? 19.375 14.883 8.516 1 97.06 23 THR B CA 1
ATOM 1413 C C . THR B 1 23 ? 20.453 14.586 9.562 1 97.06 23 THR B C 1
ATOM 1415 O O . THR B 1 23 ? 21.609 14.383 9.227 1 97.06 23 THR B O 1
ATOM 1418 N N . ASP B 1 24 ? 20.047 14.617 10.797 1 95.94 24 ASP B N 1
ATOM 1419 C CA . ASP B 1 24 ? 20.953 14.297 11.891 1 95.94 24 ASP B CA 1
ATOM 1420 C C . ASP B 1 24 ? 20.203 13.766 13.109 1 95.94 24 ASP B C 1
ATOM 1422 O O . ASP B 1 24 ? 19.047 14.141 13.344 1 95.94 24 ASP B O 1
ATOM 1426 N N . ILE B 1 25 ? 20.859 12.898 13.859 1 95.38 25 ILE B N 1
ATOM 1427 C CA . ILE B 1 25 ? 20.297 12.32 15.07 1 95.38 25 ILE B CA 1
ATOM 1428 C C . ILE B 1 25 ? 21.297 12.414 16.219 1 95.38 25 ILE B C 1
ATOM 1430 O O . ILE B 1 25 ? 22.484 12.109 16.031 1 95.38 25 ILE B O 1
ATOM 1434 N N . GLY B 1 26 ? 20.844 12.914 17.344 1 93.25 26 GLY B N 1
ATOM 1435 C CA . GLY B 1 26 ? 21.672 13.008 18.531 1 93.25 26 GLY B CA 1
ATOM 1436 C C . GLY B 1 26 ? 20.938 12.602 19.797 1 93.25 26 GLY B C 1
ATOM 1437 O O . GLY B 1 26 ? 19.75 12.273 19.766 1 93.25 26 GLY B O 1
ATOM 1438 N N . GLU B 1 27 ? 21.703 12.414 20.875 1 91.56 27 GLU B N 1
ATOM 1439 C CA . GLU B 1 27 ? 21.156 12.094 22.188 1 91.56 27 GLU B CA 1
ATOM 1440 C C . GLU B 1 27 ? 21.812 12.93 23.281 1 91.56 27 GLU B C 1
ATOM 1442 O O . GLU B 1 27 ? 23.016 13.156 23.266 1 91.56 27 GLU B O 1
ATOM 1447 N N . ASP B 1 28 ? 21.016 13.516 24.125 1 88.75 28 ASP B N 1
ATOM 1448 C CA . ASP B 1 28 ? 21.531 14.188 25.312 1 88.75 28 ASP B CA 1
ATOM 1449 C C . ASP B 1 28 ? 20.812 13.703 26.562 1 88.75 28 ASP B C 1
ATOM 1451 O O . ASP B 1 28 ? 20.188 12.633 26.562 1 88.75 28 ASP B O 1
ATOM 1455 N N . LYS B 1 29 ? 21 14.344 27.656 1 89.12 29 LYS B N 1
ATOM 1456 C CA . LYS B 1 29 ? 20.438 13.914 28.938 1 89.12 29 LYS B CA 1
ATOM 1457 C C . LYS B 1 29 ? 18.922 13.891 28.891 1 89.12 29 LYS B C 1
ATOM 1459 O O . LYS B 1 29 ? 18.281 13.109 29.594 1 89.12 29 LYS B O 1
ATOM 1464 N N . ALA B 1 30 ? 18.375 14.773 28.125 1 87.31 30 ALA B N 1
ATOM 1465 C CA . ALA B 1 30 ? 16.922 14.922 28.062 1 87.31 30 ALA B CA 1
ATOM 1466 C C . ALA B 1 30 ? 16.312 13.867 27.141 1 87.31 30 ALA B C 1
ATOM 1468 O O . ALA B 1 30 ? 15.117 13.586 27.219 1 87.31 30 ALA B O 1
ATOM 1469 N N . GLY B 1 31 ? 17.156 13.289 26.219 1 89.62 31 GLY B N 1
ATOM 1470 C CA . 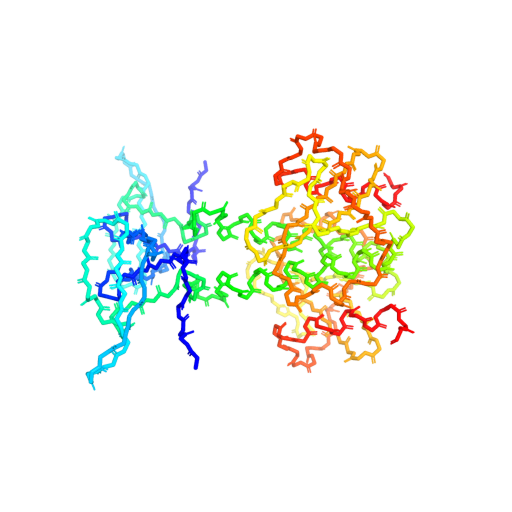GLY B 1 31 ? 16.656 12.258 25.328 1 89.62 31 GLY B CA 1
ATOM 1471 C C . GLY B 1 31 ? 17.172 12.391 23.906 1 89.62 31 GLY B C 1
ATOM 1472 O O . GLY B 1 31 ? 18.172 13.07 23.672 1 89.62 31 GLY B O 1
ATOM 1473 N N . GLU B 1 32 ? 16.516 11.719 22.984 1 93.62 32 GLU B N 1
ATOM 1474 C CA . GLU B 1 32 ? 16.906 11.719 21.578 1 93.62 32 GLU B CA 1
ATOM 1475 C C . GLU B 1 32 ? 16.359 12.938 20.844 1 93.62 32 GLU B C 1
ATOM 1477 O O . GLU B 1 32 ? 15.211 13.336 21.078 1 93.62 32 GLU B O 1
ATOM 1482 N N . TYR B 1 33 ? 17.172 13.57 20.062 1 95.5 33 TYR B N 1
ATOM 1483 C CA . TYR B 1 33 ? 16.75 14.695 19.234 1 95.5 33 TYR B CA 1
ATOM 1484 C C . TYR B 1 33 ? 17.219 14.539 17.797 1 95.5 33 TYR B C 1
ATOM 1486 O O . TYR B 1 33 ? 18.109 13.727 17.531 1 95.5 33 TYR B O 1
ATOM 1494 N N . VAL B 1 34 ? 16.516 15.242 16.875 1 96.88 34 VAL B N 1
ATOM 1495 C CA . VAL B 1 34 ? 16.922 15.164 15.477 1 96.88 34 VAL B CA 1
ATOM 1496 C C . VAL B 1 34 ? 17.016 16.562 14.883 1 96.88 34 VAL B C 1
ATOM 1498 O O . VAL B 1 34 ? 16.516 17.531 15.469 1 96.88 34 VAL B O 1
ATOM 1501 N N . SER B 1 35 ? 17.719 16.656 13.789 1 97.31 35 SER B N 1
ATOM 1502 C CA . SER B 1 35 ? 17.719 17.828 12.914 1 97.31 35 SER B CA 1
ATOM 1503 C C . SER B 1 35 ? 17.016 17.516 11.594 1 97.31 35 SER B C 1
ATOM 1505 O O . SER B 1 35 ? 17.031 16.375 11.125 1 97.31 35 SER B O 1
ATOM 1507 N N . LEU B 1 36 ? 16.422 18.547 10.984 1 97.62 36 LEU B N 1
ATOM 1508 C CA . LEU B 1 36 ? 15.633 18.359 9.773 1 97.62 36 LEU B CA 1
ATOM 1509 C C . LEU B 1 36 ? 16.234 19.141 8.602 1 97.62 36 LEU B C 1
ATOM 1511 O O . LEU B 1 36 ? 17.031 20.047 8.805 1 97.62 36 LEU B O 1
ATOM 1515 N N . ASP B 1 37 ? 15.82 18.734 7.453 1 96.88 37 ASP B N 1
ATOM 1516 C CA . ASP B 1 37 ? 16.312 19.344 6.223 1 96.88 37 ASP B CA 1
ATOM 1517 C C . ASP B 1 37 ? 15.859 20.797 6.121 1 96.88 37 ASP B C 1
ATOM 1519 O O . ASP B 1 37 ? 16.406 21.578 5.336 1 96.88 37 ASP B O 1
ATOM 1523 N N . SER B 1 38 ? 14.898 21.203 6.906 1 93.69 38 SER B N 1
ATOM 1524 C CA . SER B 1 38 ? 14.422 22.578 6.922 1 93.69 38 SER B CA 1
ATOM 1525 C C . SER B 1 38 ? 15.414 23.5 7.633 1 93.69 38 SER B C 1
ATOM 1527 O O . SER B 1 38 ? 15.242 24.719 7.645 1 93.69 38 SER B O 1
ATOM 1529 N N . GLY B 1 39 ? 16.391 22.891 8.297 1 92.81 39 GLY B N 1
ATOM 1530 C CA . GLY B 1 39 ? 17.375 23.688 9.016 1 92.81 39 GLY B CA 1
ATOM 1531 C C . GLY B 1 39 ? 17.094 23.766 10.508 1 92.81 39 GLY B C 1
ATOM 1532 O O . GLY B 1 39 ? 17.891 24.312 11.266 1 92.81 39 GLY B O 1
ATOM 1533 N N . VAL B 1 40 ? 15.953 23.25 10.898 1 92.81 40 VAL B N 1
ATOM 1534 C CA . VAL B 1 40 ? 15.633 23.219 12.328 1 92.81 40 VAL B CA 1
ATOM 1535 C C . VAL B 1 40 ? 16.375 22.078 13 1 92.81 40 VAL B C 1
ATOM 1537 O O . VAL B 1 40 ? 16.344 20.938 12.531 1 92.81 40 VAL B O 1
ATOM 1540 N N . SER B 1 41 ? 16.969 22.438 14.133 1 94.62 41 SER B N 1
ATOM 1541 C CA . SER B 1 41 ? 17.781 21.438 14.82 1 94.62 41 SER B CA 1
ATOM 1542 C C . SER B 1 41 ? 17.297 21.219 16.25 1 94.62 41 SER B C 1
ATOM 1544 O O . SER B 1 41 ? 16.453 21.969 16.75 1 94.62 41 SER B O 1
ATOM 1546 N N . PHE B 1 42 ? 17.734 20.062 16.828 1 94.62 42 PHE B N 1
ATOM 1547 C CA . PHE B 1 42 ? 17.5 19.703 18.219 1 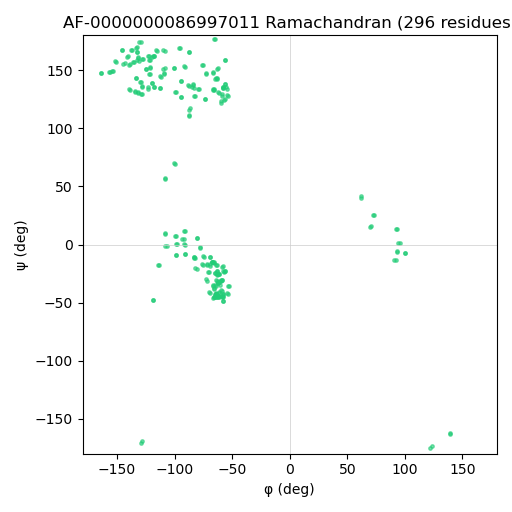94.62 42 PHE B CA 1
ATOM 1548 C C . PHE B 1 42 ? 16.016 19.578 18.516 1 94.62 42 PHE B C 1
ATOM 1550 O O . PHE B 1 42 ? 15.516 20.109 19.5 1 94.62 42 PHE B O 1
ATOM 1557 N N . ILE B 1 43 ? 15.336 18.969 17.562 1 95.81 43 ILE B N 1
ATOM 1558 C CA . ILE B 1 43 ? 13.914 18.703 17.75 1 95.81 43 ILE B CA 1
ATOM 1559 C C . ILE B 1 43 ? 13.734 17.422 18.547 1 95.81 43 ILE B C 1
ATOM 1561 O O . ILE B 1 43 ? 14.305 16.375 18.203 1 95.81 43 ILE B O 1
ATOM 1565 N N . ASP B 1 44 ? 12.961 17.547 19.578 1 95.25 44 ASP B N 1
ATOM 1566 C CA . ASP B 1 44 ? 12.625 16.359 20.359 1 95.25 44 ASP B CA 1
ATOM 1567 C C . ASP B 1 44 ? 11.867 15.344 19.516 1 95.25 44 ASP B C 1
ATOM 1569 O O . ASP B 1 44 ? 10.867 15.68 18.875 1 95.25 44 ASP B O 1
ATOM 1573 N N . THR B 1 45 ? 12.297 14.086 19.547 1 95.06 45 THR B N 1
ATOM 1574 C CA . THR B 1 45 ? 11.688 13.047 18.734 1 95.06 45 THR B CA 1
ATOM 1575 C C . THR B 1 45 ? 10.227 12.828 19.141 1 95.06 45 THR B C 1
ATOM 1577 O O . THR B 1 45 ? 9.422 12.352 18.344 1 95.06 45 THR B O 1
ATOM 1580 N N . GLU B 1 46 ? 9.836 13.164 20.281 1 94.56 46 GLU B N 1
ATOM 1581 C CA . GLU B 1 46 ? 8.469 12.992 20.766 1 94.56 46 GLU B CA 1
ATOM 1582 C C . GLU B 1 46 ? 7.504 13.93 20.031 1 94.56 46 GLU B C 1
ATOM 1584 O O . GLU B 1 46 ? 6.289 13.711 20.047 1 94.56 46 GLU B O 1
ATOM 1589 N N . ASP B 1 47 ? 8.016 14.914 19.422 1 96.38 47 ASP B N 1
ATOM 1590 C CA . ASP B 1 47 ? 7.191 15.906 18.734 1 96.38 47 ASP B CA 1
ATOM 1591 C C . ASP B 1 47 ? 6.973 15.531 17.281 1 96.38 47 ASP B C 1
ATOM 1593 O O . ASP B 1 47 ? 6.262 16.234 16.547 1 96.38 47 ASP B O 1
ATOM 1597 N N . LEU B 1 48 ? 7.555 14.414 16.906 1 97.19 48 LEU B N 1
ATOM 1598 C CA . LEU B 1 48 ? 7.527 14.039 15.492 1 97.19 48 LEU B CA 1
ATOM 1599 C C . LEU B 1 48 ? 6.855 12.688 15.305 1 97.19 48 LEU B C 1
ATOM 1601 O O . LEU B 1 48 ? 6.84 11.859 16.219 1 97.19 48 LEU B O 1
ATOM 1605 N N . MET B 1 49 ? 6.281 12.508 14.164 1 97.62 49 MET B N 1
ATOM 1606 C CA . MET B 1 49 ? 5.789 11.227 13.672 1 97.62 49 MET B CA 1
ATOM 1607 C C . MET B 1 49 ? 6.438 10.875 12.336 1 97.62 49 MET B C 1
ATOM 1609 O O . MET B 1 49 ? 6.582 11.734 11.461 1 97.62 49 MET B O 1
ATOM 1613 N N . ARG B 1 50 ? 6.855 9.617 12.211 1 97.62 50 ARG B N 1
ATOM 1614 C CA . ARG B 1 50 ? 7.273 9.18 10.883 1 97.62 50 ARG B CA 1
ATOM 1615 C C . ARG B 1 50 ? 6.102 9.188 9.906 1 97.62 50 ARG B C 1
ATOM 1617 O O . ARG B 1 50 ? 4.996 8.766 10.25 1 97.62 50 ARG B O 1
ATOM 1624 N N . VAL B 1 51 ? 6.371 9.562 8.672 1 98.06 51 VAL B N 1
ATOM 1625 C CA . VAL B 1 51 ? 5.316 9.602 7.664 1 98.06 51 VAL B CA 1
ATOM 1626 C C . VAL B 1 51 ? 4.762 8.195 7.445 1 98.06 51 VAL B C 1
ATOM 1628 O O . VAL B 1 51 ? 3.566 8.031 7.18 1 98.06 51 VAL B O 1
ATOM 1631 N N . GLY B 1 52 ? 5.582 7.215 7.578 1 97.88 52 GLY B N 1
ATOM 1632 C CA . GLY B 1 52 ? 5.164 5.828 7.438 1 97.88 52 GLY B CA 1
ATOM 1633 C C . GLY B 1 52 ? 4.051 5.441 8.398 1 97.88 52 GLY B C 1
ATOM 1634 O O . GLY B 1 52 ? 3.281 4.52 8.117 1 97.88 52 GLY B O 1
ATOM 1635 N N . GLU B 1 53 ? 3.93 6.164 9.492 1 98 53 GLU B N 1
ATOM 1636 C CA . GLU B 1 53 ? 2.939 5.863 10.523 1 98 53 GLU B CA 1
ATOM 1637 C C . GLU B 1 53 ? 1.632 6.609 10.258 1 98 53 GLU B C 1
ATOM 1639 O O . GLU B 1 53 ? 0.64 6.391 10.961 1 98 53 GLU B O 1
ATOM 1644 N N . PHE B 1 54 ? 1.62 7.488 9.32 1 98.25 54 PHE B N 1
ATOM 1645 C CA . PHE B 1 54 ? 0.402 8.211 8.977 1 98.25 54 PHE B CA 1
ATOM 1646 C C . PHE B 1 54 ? -0.645 7.266 8.398 1 98.25 54 PHE B C 1
ATOM 1648 O O . PHE B 1 54 ? -0.338 6.441 7.539 1 98.25 54 PHE B O 1
ATOM 1655 N N . SER B 1 55 ? -1.861 7.383 8.891 1 98.06 55 SER B N 1
ATOM 1656 C CA . SER B 1 55 ? -2.947 6.477 8.531 1 98.06 55 SER B CA 1
ATOM 1657 C C . SER B 1 55 ? -4.023 7.195 7.723 1 98.06 55 SER B C 1
ATOM 1659 O O . SER B 1 55 ? -4.336 8.359 7.988 1 98.06 55 SER B O 1
ATOM 1661 N N . ASP B 1 56 ? -4.625 6.527 6.805 1 97.31 56 ASP B N 1
ATOM 1662 C CA . ASP B 1 56 ? -5.789 7.043 6.094 1 97.31 56 ASP B CA 1
ATOM 1663 C C . ASP B 1 56 ? -7.086 6.629 6.781 1 97.31 56 ASP B C 1
ATOM 1665 O O . ASP B 1 56 ? -8.148 6.629 6.164 1 97.31 56 ASP B O 1
ATOM 1669 N N . SER B 1 57 ? -6.965 6.102 7.977 1 95.06 57 SER B N 1
ATOM 1670 C CA . SER B 1 57 ? -8.047 5.625 8.836 1 95.06 57 SER B CA 1
ATOM 1671 C C . SER B 1 57 ? -8.289 4.133 8.641 1 95.06 57 SER B C 1
ATOM 1673 O O . SER B 1 57 ? -9.062 3.523 9.383 1 95.06 57 SER B O 1
ATOM 1675 N N . TYR B 1 58 ? -7.629 3.525 7.707 1 95 58 TYR B N 1
ATOM 1676 C CA . TYR B 1 58 ? -7.715 2.082 7.52 1 95 58 TYR B CA 1
ATOM 1677 C C . TYR B 1 58 ? -6.352 1.425 7.695 1 95 58 TYR B C 1
ATOM 1679 O O . TYR B 1 58 ? -6.219 0.433 8.414 1 95 58 TYR B O 1
ATOM 1687 N N . HIS B 1 59 ? -5.406 1.997 7.047 1 97.69 59 HIS B N 1
ATOM 1688 C CA . HIS B 1 59 ? -4.039 1.497 7.078 1 97.69 59 HIS B CA 1
ATOM 1689 C C . HIS B 1 59 ? -3.035 2.643 7.176 1 97.69 59 HIS B C 1
ATOM 1691 O O . HIS B 1 59 ? -3.324 3.764 6.75 1 97.69 59 HIS B O 1
ATOM 1697 N N . THR B 1 60 ? -1.916 2.344 7.688 1 98.38 60 THR B N 1
ATOM 1698 C CA . THR B 1 60 ? -0.777 3.248 7.582 1 98.38 60 THR B CA 1
ATOM 1699 C C . THR B 1 60 ? 0 2.994 6.297 1 98.38 60 THR B C 1
ATOM 1701 O O . THR B 1 60 ? -0.189 1.965 5.645 1 98.38 60 THR B O 1
ATOM 1704 N N . PHE B 1 61 ? 0.888 3.92 5.91 1 98.62 61 PHE B N 1
ATOM 1705 C CA . PHE B 1 61 ? 1.788 3.676 4.789 1 98.62 61 PHE B CA 1
ATOM 1706 C C . PHE B 1 61 ? 2.641 2.438 5.039 1 98.62 61 PHE B C 1
ATOM 1708 O O . PHE B 1 61 ? 2.797 1.596 4.152 1 98.62 61 PHE B O 1
ATOM 1715 N N . ASP B 1 62 ? 3.16 2.355 6.281 1 97.75 62 ASP B N 1
ATOM 1716 C CA . ASP B 1 62 ? 4.02 1.226 6.625 1 97.75 62 ASP B CA 1
ATOM 1717 C C . ASP B 1 62 ? 3.293 -0.101 6.414 1 97.75 62 ASP B C 1
ATOM 1719 O O . ASP B 1 62 ? 3.875 -1.06 5.902 1 97.75 62 ASP B O 1
ATOM 1723 N N . GLU B 1 63 ? 2.066 -0.155 6.82 1 98.12 63 GLU B N 1
ATOM 1724 C CA . GLU B 1 63 ? 1.281 -1.374 6.645 1 98.12 63 GLU B CA 1
ATOM 1725 C C . GLU B 1 63 ? 1.104 -1.712 5.168 1 98.12 63 GLU B C 1
ATOM 1727 O O . GLU B 1 63 ? 1.236 -2.871 4.77 1 98.12 63 GLU B O 1
ATOM 1732 N N . LEU B 1 64 ? 0.793 -0.717 4.371 1 98.62 64 LEU B N 1
ATOM 1733 C CA . LEU B 1 64 ? 0.587 -0.947 2.943 1 98.62 64 LEU B CA 1
ATOM 1734 C C . LEU B 1 64 ? 1.887 -1.375 2.27 1 98.62 64 LEU B C 1
ATOM 1736 O O . LEU B 1 64 ? 1.88 -2.248 1.397 1 98.62 64 LEU B O 1
ATOM 1740 N N . TYR B 1 65 ? 2.979 -0.813 2.674 1 98.25 65 TYR B N 1
ATOM 1741 C CA . TYR B 1 65 ? 4.27 -1.237 2.15 1 98.25 65 TYR B CA 1
ATOM 1742 C C . TYR B 1 65 ? 4.57 -2.682 2.535 1 98.25 65 TYR B C 1
ATOM 1744 O O . TYR B 1 65 ? 5.129 -3.439 1.739 1 98.25 65 TYR B O 1
ATOM 1752 N N . TYR B 1 66 ? 4.273 -3.018 3.734 1 98.38 66 TYR B N 1
ATOM 1753 C CA . TYR B 1 66 ? 4.484 -4.391 4.18 1 98.38 66 TYR B CA 1
ATOM 1754 C C . TYR B 1 66 ? 3.633 -5.363 3.373 1 98.38 66 TYR B C 1
ATOM 1756 O O . TYR B 1 66 ? 4.121 -6.402 2.928 1 98.38 66 TYR B O 1
ATOM 1764 N N . HIS B 1 67 ? 2.361 -5.047 3.152 1 98.62 67 HIS B N 1
ATOM 1765 C CA . HIS B 1 67 ? 1.494 -5.875 2.32 1 98.62 67 HIS B CA 1
ATOM 1766 C C . HIS B 1 67 ? 2.062 -6.031 0.915 1 98.62 67 HIS B C 1
ATOM 1768 O O . HIS B 1 67 ? 2.109 -7.141 0.38 1 98.62 67 HIS B O 1
ATOM 1774 N N . ARG B 1 68 ? 2.432 -4.914 0.351 1 98.75 68 ARG B N 1
ATOM 1775 C CA . ARG B 1 68 ? 3.021 -4.945 -0.984 1 98.75 68 ARG B CA 1
ATOM 1776 C C . ARG B 1 68 ? 4.211 -5.898 -1.037 1 98.75 68 ARG B C 1
ATOM 1778 O O . ARG B 1 68 ? 4.34 -6.684 -1.977 1 98.75 68 ARG B O 1
ATOM 1785 N N . MET B 1 69 ? 5.031 -5.848 0.017 1 98.75 69 MET B N 1
ATOM 1786 C CA . MET B 1 69 ? 6.215 -6.703 0.048 1 98.75 69 MET B CA 1
ATOM 1787 C C . MET B 1 69 ? 5.824 -8.172 0.13 1 98.75 69 MET B C 1
ATOM 1789 O O . MET B 1 69 ? 6.352 -9 -0.612 1 98.75 69 MET B O 1
ATOM 1793 N N . MET B 1 70 ? 4.918 -8.445 0.977 1 98.69 70 MET B N 1
ATOM 1794 C CA . MET B 1 70 ? 4.516 -9.828 1.18 1 98.69 70 MET B CA 1
ATOM 1795 C C . MET B 1 70 ? 3.879 -10.406 -0.082 1 98.69 70 MET B C 1
ATOM 1797 O O . MET B 1 70 ? 4.168 -11.539 -0.47 1 98.69 70 MET B O 1
ATOM 1801 N N . LEU B 1 71 ? 3.045 -9.633 -0.709 1 98.81 71 LEU B N 1
ATOM 1802 C CA . LEU B 1 71 ? 2.387 -10.086 -1.93 1 98.81 71 LEU B CA 1
ATOM 1803 C C . LEU B 1 71 ? 3.402 -10.312 -3.043 1 98.81 71 LEU B C 1
ATOM 1805 O O . LEU B 1 71 ? 3.338 -11.32 -3.754 1 98.81 71 LEU B O 1
ATOM 1809 N N . PHE B 1 72 ? 4.332 -9.383 -3.154 1 98.94 72 PHE B N 1
ATOM 1810 C CA . PHE B 1 72 ? 5.363 -9.523 -4.176 1 98.94 72 PHE B CA 1
ATOM 1811 C C . PHE B 1 72 ? 6.266 -10.711 -3.883 1 98.94 72 PHE B C 1
ATOM 1813 O O . PHE B 1 72 ? 6.691 -11.414 -4.801 1 98.94 72 PHE B O 1
ATOM 1820 N N . LEU B 1 73 ? 6.52 -10.969 -2.578 1 98.88 73 LEU B N 1
ATOM 1821 C CA . LEU B 1 73 ? 7.289 -12.125 -2.15 1 98.88 73 LEU B CA 1
ATOM 1822 C C . LEU B 1 73 ? 6.633 -13.422 -2.623 1 98.88 73 LEU B C 1
ATOM 1824 O O . LEU B 1 73 ? 7.305 -14.289 -3.18 1 98.88 73 LEU B O 1
ATOM 1828 N N . VAL B 1 74 ? 5.355 -13.547 -2.482 1 98.75 74 VAL B N 1
ATOM 1829 C CA . VAL B 1 74 ? 4.621 -14.727 -2.91 1 98.75 74 VAL B CA 1
ATOM 1830 C C . VAL B 1 74 ? 4.75 -14.906 -4.422 1 98.75 74 VAL B C 1
ATOM 1832 O O . VAL B 1 74 ? 5 -16.016 -4.902 1 98.75 74 VAL B O 1
ATOM 1835 N N . ILE B 1 75 ? 4.609 -13.812 -5.141 1 98.81 75 ILE B N 1
ATOM 1836 C CA . ILE B 1 75 ? 4.711 -13.867 -6.594 1 98.81 75 ILE B CA 1
ATOM 1837 C C . ILE B 1 75 ? 6.117 -14.297 -7 1 98.81 75 ILE B C 1
ATOM 1839 O O . ILE B 1 75 ? 6.281 -15.18 -7.844 1 98.81 75 ILE B O 1
ATOM 1843 N N . CYS B 1 76 ? 7.105 -13.719 -6.375 1 98.75 76 CYS B N 1
ATOM 1844 C CA . CYS B 1 76 ? 8.492 -14.047 -6.691 1 98.75 76 CYS B CA 1
ATOM 1845 C C . CYS B 1 76 ? 8.781 -15.516 -6.426 1 98.75 76 CYS B C 1
ATOM 1847 O O . CYS B 1 76 ? 9.461 -16.172 -7.215 1 98.75 76 CYS B O 1
ATOM 1849 N N . HIS B 1 77 ? 8.258 -16 -5.316 1 98.62 77 HIS B N 1
ATOM 1850 C CA . HIS B 1 77 ? 8.5 -17.406 -4.957 1 98.62 77 HIS B CA 1
ATOM 1851 C C . HIS B 1 77 ? 7.727 -18.344 -5.863 1 98.62 77 HIS B C 1
ATOM 1853 O O . HIS B 1 77 ? 8.172 -19.469 -6.125 1 98.62 77 HIS B O 1
ATOM 1859 N N . THR B 1 78 ? 6.574 -17.953 -6.352 1 98.19 78 THR B N 1
ATOM 1860 C CA . THR B 1 78 ? 5.785 -18.734 -7.293 1 98.19 78 THR B CA 1
ATOM 1861 C C . THR B 1 78 ? 6.473 -18.812 -8.656 1 98.19 78 THR B C 1
ATOM 1863 O O . THR B 1 78 ? 6.539 -19.875 -9.266 1 98.19 78 THR B O 1
ATOM 1866 N N . TYR B 1 79 ? 7 -17.719 -9.039 1 98 79 TYR B N 1
ATOM 1867 C CA . TYR B 1 79 ? 7.695 -17.609 -10.32 1 98 79 TYR B CA 1
ATOM 1868 C C . TYR B 1 79 ? 9.195 -17.484 -10.109 1 98 79 TYR B C 1
ATOM 1870 O O . TYR B 1 79 ? 9.828 -16.562 -10.648 1 98 79 TYR B O 1
ATOM 1878 N N . LYS B 1 80 ? 9.711 -18.438 -9.461 1 97.5 80 LYS B N 1
ATOM 1879 C CA . LYS B 1 80 ? 11.086 -18.391 -8.984 1 97.5 80 LYS B CA 1
ATOM 1880 C C . LYS B 1 80 ? 12.07 -18.297 -10.148 1 97.5 80 LYS B C 1
ATOM 1882 O O . LYS B 1 80 ? 13.109 -17.656 -10.047 1 97.5 80 LYS B O 1
ATOM 1887 N N . GLU B 1 81 ? 11.734 -18.906 -11.242 1 97.5 81 GLU B N 1
ATOM 1888 C CA . GLU B 1 81 ? 12.633 -18.938 -12.391 1 97.5 81 GLU B CA 1
ATOM 1889 C C . GLU B 1 81 ? 12.734 -17.562 -13.039 1 97.5 81 GLU B C 1
ATOM 1891 O O . GLU B 1 81 ? 13.711 -17.266 -13.727 1 97.5 81 GLU B O 1
ATOM 1896 N N . GLN B 1 82 ? 11.727 -16.75 -12.844 1 98.19 82 GLN B N 1
ATOM 1897 C CA . GLN B 1 82 ? 11.688 -15.422 -13.445 1 98.19 82 GLN B CA 1
ATOM 1898 C C . GLN B 1 82 ? 12.133 -14.359 -12.445 1 98.19 82 GLN B C 1
ATOM 1900 O O . GLN B 1 82 ? 12.352 -13.203 -12.82 1 98.19 82 GLN B O 1
ATOM 1905 N N . ALA B 1 83 ? 12.289 -14.766 -11.172 1 98.81 83 ALA B N 1
ATOM 1906 C CA . ALA B 1 83 ? 12.555 -13.789 -10.117 1 98.81 83 ALA B CA 1
ATOM 1907 C C . ALA B 1 83 ? 14.039 -13.75 -9.766 1 98.81 83 ALA B C 1
ATOM 1909 O O . ALA B 1 83 ? 14.734 -14.758 -9.891 1 98.81 83 ALA B O 1
ATOM 1910 N N . TRP B 1 84 ? 14.484 -12.594 -9.312 1 98.88 84 TRP B N 1
ATOM 1911 C CA . TRP B 1 84 ? 15.875 -12.375 -8.93 1 98.88 84 TRP B CA 1
ATOM 1912 C C . TRP B 1 84 ? 15.984 -11.305 -7.844 1 98.88 84 TRP B C 1
ATOM 1914 O O . TRP B 1 84 ? 15.047 -10.523 -7.641 1 98.88 84 TRP B O 1
ATOM 1924 N N . LYS B 1 85 ? 17.031 -11.32 -7.117 1 98.94 85 LYS B N 1
ATOM 1925 C CA . LYS B 1 85 ? 17.375 -10.266 -6.168 1 98.94 85 LYS B CA 1
ATOM 1926 C C . LYS B 1 85 ? 18.844 -9.898 -6.266 1 98.94 85 LYS B C 1
ATOM 1928 O O . LYS B 1 85 ? 19.656 -10.688 -6.742 1 98.94 85 LYS B O 1
ATOM 1933 N N . SER B 1 86 ? 19.156 -8.734 -5.855 1 98.88 86 SER B N 1
ATOM 1934 C CA . SER B 1 86 ? 20.531 -8.266 -5.879 1 98.88 86 SER B CA 1
ATOM 1935 C C . SER B 1 86 ? 20.766 -7.16 -4.855 1 98.88 86 SER B C 1
ATOM 1937 O O . SER B 1 86 ? 19.875 -6.332 -4.621 1 98.88 86 SER B O 1
ATOM 1939 N N . MET B 1 87 ? 21.969 -7.121 -4.336 1 98.62 87 MET B N 1
ATOM 1940 C CA . MET B 1 87 ? 22.375 -6.055 -3.428 1 98.62 87 MET B CA 1
ATOM 1941 C C . MET B 1 87 ? 22.828 -4.82 -4.203 1 98.62 87 MET B C 1
ATOM 1943 O O . MET B 1 87 ? 23 -3.746 -3.625 1 98.62 87 MET B O 1
ATOM 1947 N N . LEU B 1 88 ? 22.984 -5.008 -5.508 1 98.69 88 LEU B N 1
ATOM 1948 C CA . LEU B 1 88 ? 23.516 -3.908 -6.309 1 98.69 88 LEU B CA 1
ATOM 1949 C C . LEU B 1 88 ? 22.688 -3.711 -7.578 1 98.69 88 LEU B C 1
ATOM 1951 O O . LEU B 1 88 ? 22.234 -4.684 -8.188 1 98.69 88 LEU B O 1
ATOM 1955 N N . HIS B 1 89 ? 22.547 -2.41 -7.945 1 98.56 89 HIS B N 1
ATOM 1956 C CA . HIS B 1 89 ? 22.031 -2.098 -9.273 1 98.56 89 HIS B CA 1
ATOM 1957 C C . HIS B 1 89 ? 23 -2.557 -10.359 1 98.56 89 HIS B C 1
ATOM 1959 O O . HIS B 1 89 ? 24.094 -3.053 -10.055 1 98.56 89 HIS B O 1
ATOM 1965 N N . SER B 1 90 ? 22.609 -2.385 -11.594 1 98.31 90 SER B N 1
ATOM 1966 C CA . SER B 1 90 ? 23.422 -2.803 -12.727 1 98.31 90 SER B CA 1
ATOM 1967 C C . SER B 1 90 ? 24.734 -2.043 -12.773 1 98.31 90 SER B C 1
ATOM 1969 O O . SER B 1 90 ? 25.75 -2.559 -13.266 1 98.31 90 SER B O 1
ATOM 1971 N N . ASP B 1 91 ? 24.766 -0.903 -12.234 1 98.19 91 ASP B N 1
ATOM 1972 C CA . ASP B 1 91 ? 25.953 -0.05 -12.32 1 98.19 91 ASP B CA 1
ATOM 1973 C C . ASP B 1 91 ? 26.797 -0.159 -11.055 1 98.19 91 ASP B C 1
ATOM 1975 O O . ASP B 1 91 ? 27.734 0.625 -10.852 1 98.19 91 ASP B O 1
ATOM 1979 N N . GLY B 1 92 ? 26.391 -0.932 -10.172 1 98.12 92 GLY B N 1
ATOM 1980 C CA . GLY B 1 92 ? 27.156 -1.178 -8.969 1 98.12 92 GLY B CA 1
ATOM 1981 C C . GLY B 1 92 ? 26.75 -0.291 -7.809 1 98.12 92 GLY B C 1
ATOM 1982 O O . GLY B 1 92 ? 27.312 -0.399 -6.711 1 98.12 92 GLY B O 1
ATOM 1983 N N . THR B 1 93 ? 25.812 0.525 -7.977 1 98 93 THR B N 1
ATOM 1984 C CA . THR B 1 93 ? 25.344 1.399 -6.91 1 98 93 THR B CA 1
ATOM 1985 C C . THR B 1 93 ? 24.141 0.786 -6.203 1 98 93 THR B C 1
ATOM 1987 O O . THR B 1 93 ? 23.609 -0.234 -6.645 1 98 93 THR B O 1
ATOM 1990 N N . MET B 1 94 ? 23.75 1.406 -5.035 1 97.56 94 MET B N 1
ATOM 1991 C CA . MET B 1 94 ? 22.531 1.045 -4.328 1 97.56 94 MET B CA 1
ATOM 1992 C C . MET B 1 94 ? 22.141 2.123 -3.322 1 97.56 94 MET B C 1
ATOM 1994 O O . MET B 1 94 ? 23 2.863 -2.84 1 97.56 94 MET B O 1
ATOM 1998 N N . PHE B 1 95 ? 20.859 2.232 -3.174 1 92.81 95 PHE B N 1
ATOM 1999 C CA . PHE B 1 95 ? 20.391 3.086 -2.09 1 92.81 95 PHE B CA 1
ATOM 2000 C C . PHE B 1 95 ? 20.812 2.529 -0.737 1 92.81 95 PHE B C 1
ATOM 2002 O O . PHE B 1 95 ? 20.781 1.317 -0.519 1 92.81 95 PHE B O 1
ATOM 2009 N N . ASP B 1 96 ? 21.141 3.354 0.16 1 89.69 96 ASP B N 1
ATOM 2010 C CA . ASP B 1 96 ? 21.641 2.947 1.47 1 89.69 96 ASP B CA 1
ATOM 2011 C C . ASP B 1 96 ? 20.656 2.014 2.17 1 89.69 96 ASP B C 1
ATOM 2013 O O . ASP B 1 96 ? 19.469 2.34 2.309 1 89.69 96 ASP B O 1
ATOM 2017 N N . GLY B 1 97 ? 21.203 0.86 2.543 1 93 97 GLY B N 1
ATOM 2018 C CA . GLY B 1 97 ? 20.438 -0.086 3.346 1 93 97 GLY B CA 1
ATOM 2019 C C . GLY B 1 97 ? 19.344 -0.786 2.566 1 93 97 GLY B C 1
ATOM 2020 O O . GLY B 1 97 ? 18.344 -1.205 3.143 1 93 97 GLY B O 1
ATOM 2021 N N . SER B 1 98 ? 19.516 -0.876 1.282 1 97.06 98 SER B N 1
ATOM 2022 C CA . SER B 1 98 ? 18.453 -1.454 0.463 1 97.06 98 SER B CA 1
ATOM 2023 C C . SER B 1 98 ? 19 -2.572 -0.426 1 97.06 98 SER B C 1
ATOM 2025 O O . SER B 1 98 ? 20.203 -2.727 -0.574 1 97.06 98 SER B O 1
ATOM 2027 N N . PHE B 1 99 ? 18.156 -3.406 -0.878 1 98.62 99 PHE B N 1
ATOM 2028 C CA . PHE B 1 99 ? 18.375 -4.328 -1.985 1 98.62 99 PHE B CA 1
ATOM 2029 C C . PHE B 1 99 ? 17.219 -4.293 -2.965 1 98.62 99 PHE B C 1
ATOM 2031 O O . PHE B 1 99 ? 16.203 -3.639 -2.711 1 98.62 99 PHE B O 1
ATOM 2038 N N . ILE B 1 100 ? 17.469 -4.875 -4.137 1 98.81 100 ILE B N 1
ATOM 2039 C CA . ILE B 1 100 ? 16.453 -4.84 -5.176 1 98.81 100 ILE B CA 1
ATOM 2040 C C . ILE B 1 100 ? 16.016 -6.262 -5.516 1 98.81 100 ILE B C 1
ATOM 2042 O O . ILE B 1 100 ? 16.828 -7.176 -5.562 1 98.81 100 ILE B O 1
ATOM 2046 N N . VAL B 1 101 ? 14.727 -6.457 -5.633 1 98.88 101 VAL B N 1
ATOM 2047 C CA . VAL B 1 101 ? 14.109 -7.695 -6.098 1 98.88 101 VAL B CA 1
ATOM 2048 C C . VAL B 1 101 ? 13.289 -7.422 -7.355 1 98.88 101 VAL B C 1
ATOM 2050 O O . VAL B 1 101 ? 12.57 -6.418 -7.43 1 98.88 101 VAL B O 1
ATOM 2053 N N . GLY B 1 102 ? 13.352 -8.297 -8.312 1 98.81 102 GLY B N 1
ATOM 2054 C CA . GLY B 1 102 ? 12.602 -8.102 -9.547 1 98.81 102 GLY B CA 1
ATOM 2055 C C . GLY B 1 102 ? 12.109 -9.398 -10.148 1 98.81 102 GLY B C 1
ATOM 2056 O O . GLY B 1 102 ? 12.5 -10.484 -9.711 1 98.81 102 GLY B O 1
ATOM 2057 N N . VAL B 1 103 ? 11.234 -9.266 -11.086 1 98.69 103 VAL B N 1
ATOM 2058 C CA . VAL B 1 103 ? 10.711 -10.352 -11.914 1 98.69 103 VAL B CA 1
ATOM 2059 C C . VAL B 1 103 ? 10.82 -9.969 -13.391 1 98.69 103 VAL B C 1
ATOM 2061 O O . VAL B 1 103 ? 10.477 -8.852 -13.773 1 98.69 103 VAL B O 1
ATOM 2064 N N . THR B 1 104 ? 11.367 -10.844 -14.109 1 98.19 104 THR B N 1
ATOM 2065 C CA . THR B 1 104 ? 11.344 -10.672 -15.562 1 98.19 104 THR B CA 1
ATOM 2066 C C . THR B 1 104 ? 10.07 -11.258 -16.156 1 98.19 104 THR B C 1
ATOM 2068 O O . THR B 1 104 ? 9.82 -12.461 -16.047 1 98.19 104 THR B O 1
ATOM 2071 N N . THR B 1 105 ? 9.25 -10.398 -16.781 1 98.06 105 THR B N 1
ATOM 2072 C CA . THR B 1 105 ? 7.996 -10.828 -17.391 1 98.06 105 THR B CA 1
ATOM 2073 C C . THR B 1 105 ? 8.078 -10.75 -18.906 1 98.06 105 THR B C 1
ATOM 2075 O O . THR B 1 105 ? 9 -10.133 -19.453 1 98.06 105 THR B O 1
ATOM 2078 N N . PRO B 1 106 ? 7.105 -11.344 -19.594 1 97.56 106 PRO B N 1
ATOM 2079 C CA . PRO B 1 106 ? 7.062 -11.219 -21.062 1 97.56 106 PRO B CA 1
ATOM 2080 C C . PRO B 1 106 ? 6.969 -9.766 -21.516 1 97.56 106 PRO B C 1
ATOM 2082 O O . PRO B 1 106 ? 7.359 -9.445 -22.641 1 97.56 106 PRO B O 1
ATOM 2085 N N . GLU B 1 107 ? 6.566 -8.875 -20.656 1 97.75 107 GLU B N 1
ATOM 2086 C CA . GLU B 1 107 ? 6.363 -7.48 -21.047 1 97.75 107 GLU B CA 1
ATOM 2087 C C . GLU B 1 107 ? 7.449 -6.582 -20.453 1 97.75 107 GLU B C 1
ATOM 2089 O O . GLU B 1 107 ? 7.344 -5.355 -20.5 1 97.75 107 GLU B O 1
ATOM 2094 N N . GLY B 1 108 ? 8.484 -7.242 -19.875 1 97.69 108 GLY B N 1
ATOM 2095 C CA . GLY B 1 108 ? 9.57 -6.488 -19.266 1 97.69 108 GLY B CA 1
ATOM 2096 C C . GLY B 1 108 ? 9.773 -6.805 -17.797 1 97.69 108 GLY B C 1
ATOM 2097 O O . GLY B 1 108 ? 9.117 -7.699 -17.266 1 97.69 108 GLY B O 1
ATOM 2098 N N . GLN B 1 109 ? 10.703 -6.031 -17.203 1 96.5 109 GLN B N 1
ATOM 2099 C CA . GLN B 1 109 ? 11 -6.266 -15.789 1 96.5 109 GLN B CA 1
ATOM 2100 C C . GLN B 1 109 ? 10.125 -5.391 -14.891 1 96.5 109 GLN B C 1
ATOM 2102 O O . GLN B 1 109 ? 9.625 -4.352 -15.328 1 96.5 109 GLN B O 1
ATOM 2107 N N . TYR B 1 110 ? 9.906 -5.848 -13.727 1 98.62 110 TYR B N 1
ATOM 2108 C CA . TYR B 1 110 ? 9.312 -5.051 -12.656 1 98.62 110 TYR B CA 1
ATOM 2109 C C . TYR B 1 110 ? 10.008 -5.328 -11.328 1 98.62 110 TYR B C 1
ATOM 2111 O O . TYR B 1 110 ? 10.266 -6.48 -10.984 1 98.62 110 TYR B O 1
ATOM 2119 N N . SER B 1 111 ? 10.352 -4.293 -10.625 1 98.69 111 SER B N 1
ATOM 2120 C CA . SER B 1 111 ? 11.18 -4.5 -9.445 1 98.69 111 SER B CA 1
ATOM 2121 C C . SER B 1 111 ? 10.789 -3.549 -8.32 1 98.69 111 SER B C 1
ATOM 2123 O O . SER B 1 111 ? 10.141 -2.527 -8.562 1 98.69 111 SER B O 1
ATOM 2125 N N . TYR B 1 112 ? 11.094 -3.949 -7.121 1 98.56 112 TYR B N 1
ATOM 2126 C CA . TYR B 1 112 ? 11 -3.125 -5.922 1 98.56 112 TYR B CA 1
ATOM 2127 C C . TYR B 1 112 ? 12.328 -3.084 -5.18 1 98.56 112 TYR B C 1
ATOM 2129 O O . TYR B 1 112 ? 13.109 -4.035 -5.242 1 98.56 112 TYR B O 1
ATOM 2137 N N . HIS B 1 113 ? 12.57 -1.973 -4.48 1 98.19 113 HIS B N 1
ATOM 2138 C CA . HIS B 1 113 ? 13.617 -1.92 -3.461 1 98.19 113 HIS B CA 1
ATOM 2139 C C . HIS B 1 113 ? 13.047 -2.201 -2.074 1 98.19 113 HIS B C 1
ATOM 2141 O O . HIS B 1 113 ? 11.953 -1.735 -1.742 1 98.19 113 HIS B O 1
ATOM 2147 N N . TYR B 1 114 ? 13.797 -2.928 -1.312 1 98.19 114 TYR B N 1
ATOM 2148 C CA . TYR B 1 114 ? 13.43 -3.24 0.066 1 98.19 114 TYR B CA 1
ATOM 2149 C C . TYR B 1 114 ? 14.609 -3.02 1.004 1 98.19 114 TYR B C 1
ATOM 2151 O O . TYR B 1 114 ? 15.734 -2.771 0.555 1 98.19 114 TYR B O 1
ATOM 2159 N N . ARG B 1 115 ? 14.297 -3.066 2.279 1 95.75 115 ARG B N 1
ATOM 2160 C CA . ARG B 1 115 ? 15.344 -2.93 3.281 1 95.75 115 ARG B CA 1
ATOM 2161 C C . ARG B 1 115 ? 16.203 -4.184 3.342 1 95.75 115 ARG B C 1
ATOM 2163 O O . ARG B 1 115 ? 15.695 -5.301 3.244 1 95.75 115 ARG B O 1
ATOM 2170 N N . GLU B 1 116 ? 17.438 -4.004 3.625 1 96.81 116 GLU B N 1
ATOM 2171 C CA . GLU B 1 116 ? 18.406 -5.098 3.617 1 96.81 116 GLU B CA 1
ATOM 2172 C C . GLU B 1 116 ? 18.016 -6.184 4.613 1 96.81 116 GLU B C 1
ATOM 2174 O O . GLU B 1 116 ? 18.281 -7.367 4.391 1 96.81 116 GLU B O 1
ATOM 2179 N N . GLN B 1 117 ? 17.406 -5.785 5.629 1 96.19 117 GLN B N 1
ATOM 2180 C CA . GLN B 1 117 ? 17.031 -6.738 6.668 1 96.19 117 GLN B CA 1
ATOM 2181 C C . GLN B 1 117 ? 16.047 -7.773 6.145 1 96.19 117 GLN B C 1
ATOM 2183 O O . GLN B 1 117 ? 15.891 -8.844 6.734 1 96.19 117 GLN B O 1
ATOM 2188 N N . ASP B 1 118 ? 15.414 -7.512 5.051 1 97.81 118 ASP B N 1
ATOM 2189 C CA . ASP B 1 118 ? 14.398 -8.406 4.496 1 97.81 118 ASP B CA 1
ATOM 2190 C C . ASP B 1 118 ? 14.984 -9.266 3.375 1 97.81 118 ASP B C 1
ATOM 2192 O O . ASP B 1 118 ? 14.266 -10.023 2.727 1 97.81 118 ASP B O 1
ATOM 2196 N N . TYR B 1 119 ? 16.25 -9.227 3.148 1 98.38 119 TYR B N 1
ATOM 2197 C CA . TYR B 1 119 ? 16.922 -9.867 2.02 1 98.38 119 TYR B CA 1
ATOM 2198 C C . TYR B 1 119 ? 16.672 -11.367 2.018 1 98.38 119 TYR B C 1
ATOM 2200 O O . TYR B 1 119 ? 16.375 -11.953 0.976 1 98.38 119 TYR B O 1
ATOM 2208 N N . ASP B 1 120 ? 16.688 -11.992 3.139 1 98 120 ASP B N 1
ATOM 2209 C CA . ASP B 1 120 ? 16.672 -13.445 3.236 1 98 120 ASP B CA 1
ATOM 2210 C C . ASP B 1 120 ? 15.242 -13.984 3.121 1 98 120 ASP B C 1
ATOM 2212 O O . ASP B 1 120 ? 15.039 -15.195 2.975 1 98 120 ASP B O 1
ATOM 2216 N N . LEU B 1 121 ? 14.32 -13.117 3.191 1 97.69 121 LEU B N 1
ATOM 2217 C CA . LEU B 1 121 ? 12.938 -13.539 2.979 1 97.69 121 LEU B CA 1
ATOM 2218 C C . LEU B 1 121 ? 12.734 -14.031 1.549 1 97.69 121 LEU B C 1
ATOM 2220 O O . LEU B 1 121 ? 11.906 -14.906 1.301 1 97.69 121 LEU B O 1
ATOM 2224 N N . PHE B 1 122 ? 13.438 -13.375 0.687 1 98.56 122 PHE B N 1
ATOM 2225 C CA . PHE B 1 122 ? 13.281 -13.711 -0.724 1 98.56 122 PHE B CA 1
ATOM 2226 C C . PHE B 1 122 ? 14.227 -14.836 -1.122 1 98.56 122 PHE B C 1
ATOM 2228 O O . PHE B 1 122 ? 15.445 -14.641 -1.191 1 98.56 122 PHE B O 1
ATOM 2235 N N . LYS B 1 123 ? 13.664 -15.969 -1.392 1 98.06 123 LYS B N 1
ATOM 2236 C CA . LYS B 1 123 ? 14.438 -17.141 -1.799 1 98.06 123 LYS B CA 1
ATOM 2237 C C . LYS B 1 123 ? 14.398 -17.328 -3.312 1 98.06 123 LYS B C 1
ATOM 2239 O O . LYS B 1 123 ? 13.852 -18.312 -3.812 1 98.06 123 LYS B O 1
ATOM 2244 N N . VAL B 1 124 ? 15.039 -16.438 -3.996 1 98.62 124 VAL B N 1
ATOM 2245 C CA . VAL B 1 124 ? 15.086 -16.422 -5.453 1 98.62 124 VAL B CA 1
ATOM 2246 C C . VAL B 1 124 ? 16.531 -16.312 -5.922 1 98.62 124 VAL B C 1
ATOM 2248 O O . VAL B 1 124 ? 17.453 -16.25 -5.105 1 98.62 124 VAL B O 1
ATOM 2251 N N . LYS B 1 125 ? 16.766 -16.406 -7.184 1 98.75 125 LYS B N 1
ATOM 2252 C CA . LYS B 1 125 ? 18.094 -16.312 -7.758 1 98.75 125 LYS B CA 1
ATOM 2253 C C . LYS B 1 125 ? 18.797 -15.023 -7.312 1 98.75 125 LYS B C 1
ATOM 2255 O O . LYS B 1 125 ? 18.219 -13.938 -7.391 1 98.75 125 LYS B O 1
ATOM 2260 N N . GLU B 1 126 ? 20 -15.195 -6.789 1 98.75 126 GLU B N 1
ATOM 2261 C CA . GLU B 1 126 ? 20.812 -14.055 -6.391 1 98.75 126 GLU B CA 1
ATOM 2262 C C . GLU B 1 126 ? 21.766 -13.641 -7.512 1 98.75 126 GLU B C 1
ATOM 2264 O O . GLU B 1 126 ? 22.516 -14.461 -8.039 1 98.75 126 GLU B O 1
ATOM 2269 N N . LEU B 1 127 ? 21.719 -12.383 -7.867 1 98.81 127 LEU B N 1
ATOM 2270 C CA . LEU B 1 127 ? 22.594 -11.828 -8.891 1 98.81 127 LEU B CA 1
ATOM 2271 C C . LEU B 1 127 ? 23.625 -10.898 -8.258 1 98.81 127 LEU B C 1
ATOM 2273 O O . LEU B 1 127 ? 23.328 -10.188 -7.297 1 98.81 127 LEU B O 1
ATOM 2277 N N . GLU B 1 128 ? 24.781 -10.906 -8.875 1 98.56 128 GLU B N 1
ATOM 2278 C CA . GLU B 1 128 ? 25.781 -9.945 -8.422 1 98.56 128 GLU B CA 1
ATOM 2279 C C . GLU B 1 128 ? 25.328 -8.516 -8.695 1 98.56 128 GLU B C 1
ATOM 2281 O O . GLU B 1 128 ? 25.469 -7.645 -7.828 1 98.56 128 GLU B O 1
ATOM 2286 N N . PHE B 1 129 ? 24.828 -8.32 -9.867 1 98.69 129 PHE B N 1
ATOM 2287 C CA . PHE B 1 129 ? 24.25 -7.047 -10.273 1 98.69 129 PHE B CA 1
ATOM 2288 C C . PHE B 1 129 ? 22.844 -7.246 -10.852 1 98.69 129 PHE B C 1
ATOM 2290 O O . PHE B 1 129 ? 22.625 -8.172 -11.641 1 98.69 129 PHE B O 1
ATOM 2297 N N . ALA B 1 130 ? 21.938 -6.379 -10.422 1 98.69 130 ALA B N 1
ATOM 2298 C CA . ALA B 1 130 ? 20.609 -6.418 -11.031 1 98.69 130 ALA B CA 1
ATOM 2299 C C . ALA B 1 130 ? 20.672 -6.109 -12.523 1 98.69 130 ALA B C 1
ATOM 2301 O O . ALA B 1 130 ? 21.609 -5.445 -12.984 1 98.69 130 ALA B O 1
ATOM 2302 N N . PRO B 1 131 ? 19.734 -6.648 -13.266 1 98.19 131 PRO B N 1
ATOM 2303 C CA . PRO B 1 131 ? 19.672 -6.23 -14.672 1 98.19 131 PRO B CA 1
ATOM 2304 C C . PRO B 1 131 ? 19.531 -4.719 -14.828 1 98.19 131 PRO B C 1
ATOM 2306 O O . PRO B 1 131 ? 19.094 -4.039 -13.898 1 98.19 131 PRO B O 1
ATOM 2309 N N . GLU B 1 132 ? 19.906 -4.23 -15.992 1 98.06 132 GLU B N 1
ATOM 2310 C CA . GLU B 1 132 ? 19.75 -2.809 -16.281 1 98.06 132 GLU B CA 1
ATOM 2311 C C . GLU B 1 132 ? 18.281 -2.381 -16.141 1 98.06 132 GLU B C 1
ATOM 2313 O O . GLU B 1 132 ? 17.391 -3.074 -16.609 1 98.06 132 GLU B O 1
ATOM 2318 N N . TYR B 1 133 ? 18.125 -1.22 -15.461 1 97.25 133 TYR B N 1
ATOM 2319 C CA . TYR B 1 133 ? 16.797 -0.645 -15.305 1 97.25 133 TYR B CA 1
ATOM 2320 C C . TYR B 1 133 ? 16.188 -0.344 -16.672 1 97.25 133 TYR B C 1
ATOM 2322 O O . TYR B 1 133 ? 16.781 0.359 -17.484 1 97.25 133 TYR B O 1
ATOM 2330 N N . ASP B 1 134 ? 15.031 -0.908 -16.906 1 97.12 134 ASP B N 1
ATOM 2331 C CA . ASP B 1 134 ? 14.453 -0.786 -18.25 1 97.12 134 ASP B CA 1
ATOM 2332 C C . ASP B 1 134 ? 13.508 0.412 -18.328 1 97.12 134 ASP B C 1
ATOM 2334 O O . ASP B 1 134 ? 12.82 0.592 -19.328 1 97.12 134 ASP B O 1
ATOM 2338 N N . GLY B 1 135 ? 13.406 1.22 -17.25 1 96.69 135 GLY B N 1
ATOM 2339 C CA . GLY B 1 135 ? 12.617 2.443 -17.266 1 96.69 135 GLY B CA 1
ATOM 2340 C C . GLY B 1 135 ? 11.195 2.244 -16.781 1 96.69 135 GLY B C 1
ATOM 2341 O O . GLY B 1 135 ? 10.359 3.143 -16.906 1 96.69 135 GLY B O 1
ATOM 2342 N N . HIS B 1 136 ? 10.906 1.132 -16.172 1 97 136 HIS B N 1
ATOM 2343 C CA . HIS B 1 136 ? 9.539 0.904 -15.734 1 97 136 HIS B CA 1
ATOM 2344 C C . HIS B 1 136 ? 9.148 1.878 -14.625 1 97 136 HIS B C 1
ATOM 2346 O O . HIS B 1 136 ? 10.008 2.318 -13.852 1 97 136 HIS B O 1
ATOM 2352 N N . VAL B 1 137 ? 7.859 2.166 -14.695 1 95.75 137 VAL B N 1
ATOM 2353 C CA . VAL B 1 137 ? 7.258 3.043 -13.695 1 95.75 137 VAL B CA 1
ATOM 2354 C C . VAL B 1 137 ? 6.223 2.268 -12.883 1 95.75 137 VAL B C 1
ATOM 2356 O O . VAL B 1 137 ? 5.828 1.161 -13.258 1 95.75 137 VAL B O 1
ATOM 2359 N N . PRO B 1 138 ? 5.766 2.84 -11.742 1 95.19 138 PRO B N 1
ATOM 2360 C CA . PRO B 1 138 ? 4.848 2.113 -10.867 1 95.19 138 PRO B CA 1
ATOM 2361 C C . PRO B 1 138 ? 3.619 1.585 -11.602 1 95.19 138 PRO B C 1
ATOM 2363 O O . PRO B 1 138 ? 3.15 0.48 -11.312 1 95.19 138 PRO B O 1
ATOM 2366 N N . SER B 1 139 ? 3.125 2.299 -12.555 1 95.25 139 SER B N 1
ATOM 2367 C CA . SER B 1 139 ? 1.928 1.874 -13.273 1 95.25 139 SER B CA 1
ATOM 2368 C C . SER B 1 139 ? 2.205 0.643 -14.133 1 95.25 139 SER B C 1
ATOM 2370 O O . SER B 1 139 ? 1.273 -0.024 -14.586 1 95.25 139 SER B O 1
ATOM 2372 N N . ASP B 1 140 ? 3.461 0.261 -14.305 1 97.75 140 ASP B N 1
ATOM 2373 C CA . ASP B 1 140 ? 3.832 -0.918 -15.078 1 97.75 140 ASP B CA 1
ATOM 2374 C C . ASP B 1 140 ? 3.668 -2.193 -14.258 1 97.75 140 ASP B C 1
ATOM 2376 O O . ASP B 1 140 ? 4.035 -3.281 -14.703 1 97.75 140 ASP B O 1
ATOM 2380 N N . ILE B 1 141 ? 3.125 -2.055 -13.07 1 97.94 141 ILE B N 1
ATOM 2381 C CA . ILE B 1 141 ? 2.861 -3.221 -12.234 1 97.94 141 ILE B CA 1
ATOM 2382 C C . ILE B 1 141 ? 1.977 -4.211 -12.984 1 97.94 141 ILE B C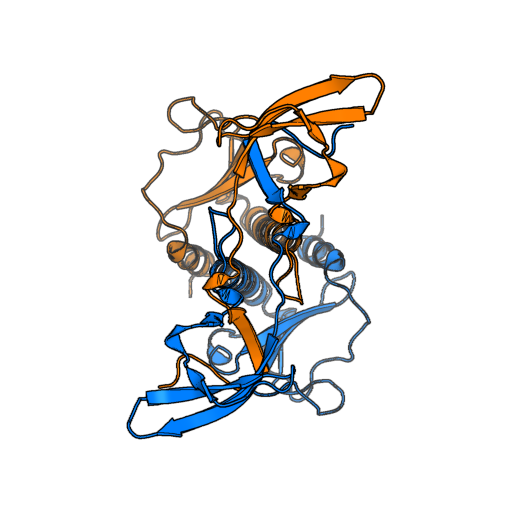 1
ATOM 2384 O O . ILE B 1 141 ? 2.023 -5.414 -12.734 1 97.94 141 ILE B O 1
ATOM 2388 N N . THR B 1 142 ? 1.241 -3.752 -13.961 1 97.56 142 THR B N 1
ATOM 2389 C CA . THR B 1 142 ? 0.346 -4.594 -14.742 1 97.56 142 THR B CA 1
ATOM 2390 C C . THR B 1 142 ? 1.14 -5.594 -15.586 1 97.56 142 THR B C 1
ATOM 2392 O O . THR B 1 142 ? 0.587 -6.582 -16.062 1 97.56 142 THR B O 1
ATOM 2395 N N . ARG B 1 143 ? 2.447 -5.402 -15.758 1 98 143 ARG B N 1
ATOM 2396 C CA . ARG B 1 143 ? 3.311 -6.355 -16.453 1 98 143 ARG B CA 1
ATOM 2397 C C . ARG B 1 143 ? 3.271 -7.723 -15.766 1 98 143 ARG B C 1
ATOM 2399 O O . ARG B 1 143 ? 3.441 -8.75 -16.422 1 98 143 ARG B O 1
ATOM 2406 N N . LEU B 1 144 ? 3.061 -7.691 -14.477 1 98.38 144 LEU B N 1
ATOM 2407 C CA . LEU B 1 144 ? 3.043 -8.938 -13.711 1 98.38 144 LEU B CA 1
ATOM 2408 C C . LEU B 1 144 ? 1.904 -9.836 -14.164 1 98.38 144 LEU B C 1
ATOM 2410 O O . LEU B 1 144 ? 1.982 -11.062 -14.023 1 98.38 144 LEU B O 1
ATOM 2414 N N . LEU B 1 145 ? 0.87 -9.227 -14.734 1 97.56 145 LEU B N 1
ATOM 2415 C CA . LEU B 1 145 ? -0.244 -10.016 -15.258 1 97.56 145 LEU B CA 1
ATOM 2416 C C . LEU B 1 145 ? 0.204 -10.891 -16.422 1 97.56 145 LEU B C 1
ATOM 2418 O O . LEU B 1 145 ? -0.384 -11.945 -16.672 1 97.56 145 LEU B O 1
ATOM 2422 N N . SER B 1 146 ? 1.223 -10.5 -17.062 1 97.88 146 SER B N 1
ATOM 2423 C CA . SER B 1 146 ? 1.706 -11.258 -18.219 1 97.88 146 SER B CA 1
ATOM 2424 C C . SER B 1 146 ? 2.357 -12.562 -17.781 1 97.88 146 SER B C 1
ATOM 2426 O O . SER B 1 146 ? 2.561 -13.469 -18.594 1 97.88 146 SER B O 1
ATOM 2428 N N . LEU B 1 147 ? 2.701 -12.641 -16.516 1 97.44 147 LEU B N 1
ATOM 2429 C CA . LEU B 1 147 ? 3.221 -13.898 -15.984 1 97.44 147 LEU B CA 1
ATOM 2430 C C . LEU B 1 147 ? 2.186 -15.016 -16.109 1 97.44 147 LEU B C 1
ATOM 2432 O O . LEU B 1 147 ? 2.541 -16.188 -16.156 1 97.44 147 LEU B O 1
ATOM 2436 N N . LEU B 1 148 ? 0.947 -14.586 -16.141 1 95.31 148 LEU B N 1
ATOM 2437 C CA . LEU B 1 148 ? -0.168 -15.531 -16.141 1 95.31 148 LEU B CA 1
ATOM 2438 C C . LEU B 1 148 ? -0.341 -16.188 -17.5 1 95.31 148 LEU B C 1
ATOM 2440 O O . LEU B 1 148 ? -0.972 -17.234 -17.609 1 95.31 148 LEU B O 1
ATOM 2444 N N . GLY B 1 149 ? 0.197 -15.672 -18.578 1 86.38 149 GLY B N 1
ATOM 2445 C CA . GLY B 1 149 ? 0.043 -16.188 -19.922 1 86.38 149 GLY B CA 1
ATOM 2446 C C . GLY B 1 149 ? -1.353 -15.992 -20.484 1 86.38 149 GLY B C 1
ATOM 2447 O O . GLY B 1 149 ? -1.777 -16.734 -21.375 1 86.38 149 GLY B O 1
ATOM 2448 N N . GLU B 1 150 ? -2.215 -15.188 -20 1 68.56 150 GLU B N 1
ATOM 2449 C CA . GLU B 1 150 ? -3.59 -15.016 -20.453 1 68.56 150 GLU B CA 1
ATOM 2450 C C . GLU B 1 150 ? -3.697 -13.883 -21.469 1 68.56 150 GLU B C 1
ATOM 2452 O O . GLU B 1 150 ? -2.857 -12.984 -21.484 1 68.56 150 GLU B O 1
#

Sequence (300 aa):
MSKFKLGNKVIFKDELPKIHKVTDIGEDKAGEYVSLDSGVSFIDTEDLMRVGEFSDSYHTFDELYYHRMMLFLVICHTYKEQAWKSMLHSDGTMFDGSFIVGVTTPEGQYSYHYREQDYDLFKVKELEFAPEYDGHVPSDITRLLSLLGEMSKFKLGNKVIFKDELPKIHKVTDIGEDKAGEYVSLDSGVSFIDTEDLMRVGEFSDSYHTFDELYYHRMMLFLVICHTYKEQAWKSMLHSDGTMFDGSFIVGVTTPEGQYSYHYREQDYDLFKVKELEFAPEYDGHVPSDITRLLSLLGE

InterPro domains:
  IPR057362 WDGH domain [PF25311] (52-146)

Foldseek 3Di:
DDPDDPPDDDDDPVPDDDDWDWDAWDADPVGIWTATPVGDGRHDCVVDDDQQQDDSVPDGVVRVVVVVVVVVLVLCVVVQVQKEKEQAAQVRDDDPQWIKIWGQAPVGIDIDIDGVVCVVSRDHHYDHHDPHDPPDDPVCPCSSVRVVVD/DDPDDPPDDDDDPVPDDDDWDWDAWDADPVGIWTATPVGDGRHDCVVDDDQQQDDSVPDGVVRVVVVVVVVVLVLCVVVQVQKEKEQAAQVRDDDPQWIKIWGQAPVGIDIDIDGVVCVVSRDHHYDHHDPHDPPDDPVCPCSSVRVVVD

Radius of gyration: 21.62 Å; Cα contacts (8 Å, |Δi|>4): 548; chains: 2; bounding box: 53×54×50 Å

Solvent-accessible surface area (backbone atoms only — not comparable to full-atom values): 17077 Å² total; per-residue (Å²): 130,75,94,67,52,80,63,40,47,29,30,51,57,92,40,61,59,68,78,38,34,30,71,42,78,49,74,57,96,91,41,55,25,31,23,34,70,85,68,53,62,75,39,53,54,86,49,45,38,52,42,46,68,46,58,75,85,82,49,28,48,48,56,50,51,49,50,41,49,53,42,48,46,44,51,34,59,72,41,32,91,41,16,36,31,18,65,18,38,57,85,66,49,65,63,88,67,34,27,39,39,36,37,58,32,88,75,42,67,50,71,49,77,44,52,49,90,54,52,79,74,57,80,43,47,79,38,82,46,32,74,72,84,84,75,73,52,81,84,49,60,63,34,58,52,44,67,71,72,116,130,75,95,67,53,79,63,39,45,30,29,50,55,93,40,62,62,68,78,39,35,30,70,43,78,51,73,58,95,90,43,55,24,30,22,34,72,86,70,53,63,75,38,53,53,87,51,46,38,53,44,48,68,47,58,76,84,81,49,29,48,50,54,50,52,50,50,42,49,54,42,48,46,43,50,33,60,73,41,33,90,43,16,37,30,17,66,18,37,55,84,67,47,64,63,87,67,35,29,39,38,37,35,59,32,87,74,42,64,51,70,49,77,45,52,49,90,54,52,79,76,57,82,44,47,76,38,80,46,31,72,72,85,85,75,73,52,82,84,49,59,62,35,58,51,46,67,70,72,118

Secondary structure (DSSP, 8-state):
--S--TT-EEEEGGGPPPPEEEEEEEEETTEEEEEETTS--SEEGGGEEEGGG-B-SS-BHHHHHHHHHHHHHHHHHHTTTTEEEESS-TTS---TTEEEEEEEETTEEEEEEEEGGGGGG--SEEESSPPPP----GGGGGGGGGGGT-/--S--TT-EEEEGGGPPPPEEEEEEEEETTEEEEEETTS--SEEGGGEEEGGG-B-SS-BHHHHHHHHHHHHHHHHHHTTTTEEEESS-TTS---TTEEEEEEEETTEEEEEEEEGGGGGG--SEEESSPPPP----GGGGGGGGGGGT-

pLDDT: mean 95.97, std 5.78, range [50.84, 98.94]